Protein AF-A0A947V1J1-F1 (afdb_monomer_lite)

Structure (mmCIF, N/CA/C/O backbone):
data_AF-A0A947V1J1-F1
#
_entry.id   AF-A0A947V1J1-F1
#
loop_
_atom_site.group_PDB
_atom_site.id
_atom_site.type_symbol
_atom_site.label_atom_id
_atom_site.label_alt_id
_atom_site.label_comp_id
_atom_site.label_asym_id
_atom_site.label_entity_id
_atom_site.label_seq_id
_atom_site.pdbx_PDB_ins_code
_atom_site.Cartn_x
_atom_site.Cartn_y
_atom_site.Cartn_z
_atom_site.occupancy
_atom_site.B_iso_or_equiv
_atom_site.auth_seq_id
_atom_site.auth_comp_id
_atom_site.auth_asym_id
_atom_site.auth_atom_id
_atom_site.pdbx_PDB_model_num
ATOM 1 N N . MET A 1 1 ? 20.857 25.509 -25.308 1.00 62.19 1 MET A N 1
ATOM 2 C CA . MET A 1 1 ? 19.910 25.584 -24.166 1.00 62.19 1 MET A CA 1
ATOM 3 C C . MET A 1 1 ? 18.524 25.084 -24.551 1.00 62.19 1 MET A C 1
ATOM 5 O O . MET A 1 1 ? 17.974 24.289 -23.806 1.00 62.19 1 MET A O 1
ATOM 9 N N . THR A 1 2 ? 17.981 25.476 -25.705 1.00 71.44 2 THR A N 1
ATOM 10 C CA . THR A 1 2 ? 16.714 24.961 -26.261 1.00 71.44 2 THR A CA 1
ATOM 11 C C . THR A 1 2 ? 16.672 23.431 -26.359 1.00 71.44 2 THR A C 1
ATOM 13 O O . THR A 1 2 ? 15.707 22.828 -25.899 1.00 71.44 2 THR A O 1
ATOM 16 N N . ASP A 1 3 ? 17.752 22.797 -26.824 1.00 80.50 3 ASP A N 1
ATOM 17 C CA . ASP A 1 3 ? 17.815 21.330 -26.957 1.00 80.50 3 ASP A CA 1
ATOM 18 C C . ASP A 1 3 ? 17.769 20.604 -25.606 1.00 80.50 3 ASP A C 1
ATOM 20 O O . ASP A 1 3 ? 17.139 19.562 -25.476 1.00 80.50 3 ASP A O 1
ATOM 24 N N . PHE A 1 4 ? 18.358 21.192 -24.560 1.00 78.88 4 PHE A N 1
ATOM 25 C CA . PHE A 1 4 ? 18.341 20.624 -23.210 1.00 78.88 4 PHE A CA 1
ATOM 26 C C . PHE A 1 4 ? 16.925 20.597 -22.622 1.00 78.88 4 PHE A C 1
ATOM 28 O O . PHE A 1 4 ? 16.477 19.563 -22.129 1.00 78.88 4 PHE A O 1
ATOM 35 N N . PHE A 1 5 ? 16.199 21.717 -22.714 1.00 86.50 5 PHE A N 1
ATOM 36 C CA . PHE A 1 5 ? 14.812 21.782 -22.250 1.00 86.50 5 PHE A CA 1
ATOM 37 C C . PHE A 1 5 ? 13.891 20.880 -23.073 1.00 86.50 5 PHE A C 1
ATOM 39 O O . PHE A 1 5 ? 12.992 20.265 -22.506 1.00 86.50 5 PHE A O 1
ATOM 46 N N . SER A 1 6 ? 14.146 20.749 -24.379 1.00 82.00 6 SER A N 1
ATOM 47 C CA . SER A 1 6 ? 13.415 19.815 -25.237 1.00 82.00 6 SER A CA 1
ATOM 48 C C . SER A 1 6 ? 13.637 18.363 -24.805 1.00 82.00 6 SER A C 1
ATOM 50 O O . SER A 1 6 ? 12.668 17.634 -24.618 1.00 82.00 6 SER A O 1
ATOM 52 N N . THR A 1 7 ? 14.885 17.942 -24.579 1.00 81.81 7 THR A N 1
ATOM 53 C CA . THR A 1 7 ? 15.204 16.573 -24.142 1.00 81.81 7 THR A CA 1
ATOM 54 C C . THR A 1 7 ? 14.604 16.257 -22.775 1.00 81.81 7 THR A C 1
ATOM 56 O O . THR A 1 7 ? 13.993 15.203 -22.605 1.00 81.81 7 THR A O 1
ATOM 59 N N . ILE A 1 8 ? 14.704 17.177 -21.809 1.00 84.44 8 ILE A N 1
ATOM 60 C CA . ILE A 1 8 ? 14.053 17.008 -20.502 1.00 84.44 8 ILE A CA 1
ATOM 61 C C . ILE A 1 8 ? 12.536 16.919 -20.659 1.00 84.44 8 ILE A C 1
ATOM 63 O O . ILE A 1 8 ? 11.925 16.028 -20.076 1.00 84.44 8 ILE A O 1
ATOM 67 N N . GLY A 1 9 ? 11.933 17.802 -21.458 1.00 85.19 9 GLY A N 1
ATOM 68 C CA . GLY A 1 9 ? 10.495 17.791 -21.721 1.00 85.19 9 GLY A CA 1
ATOM 69 C C . GLY A 1 9 ? 10.021 16.450 -22.281 1.00 85.19 9 GLY A C 1
ATOM 70 O O . GLY A 1 9 ? 9.056 15.881 -21.772 1.00 85.19 9 GLY A O 1
ATOM 71 N N . THR A 1 10 ? 10.745 15.899 -23.258 1.00 83.94 10 THR A N 1
ATOM 72 C CA . THR A 1 10 ? 10.454 14.582 -23.842 1.00 83.94 10 THR A CA 1
ATOM 73 C C . THR A 1 10 ? 10.583 13.457 -22.817 1.00 83.94 10 THR A C 1
ATOM 75 O O . THR A 1 10 ? 9.701 12.606 -22.745 1.00 83.94 10 THR A O 1
ATOM 78 N N . ILE A 1 11 ? 11.635 13.456 -21.990 1.00 83.56 11 ILE A N 1
ATOM 79 C CA . ILE A 1 11 ? 11.828 12.436 -20.944 1.00 83.56 11 ILE A CA 1
ATOM 80 C C . ILE A 1 11 ? 10.703 12.499 -19.907 1.00 83.56 11 ILE A C 1
ATOM 82 O O . ILE A 1 11 ? 10.137 11.468 -19.549 1.00 83.56 11 ILE A O 1
ATOM 86 N N . VAL A 1 12 ? 10.341 13.702 -19.452 1.00 82.81 12 VAL A N 1
ATOM 87 C CA . VAL A 1 12 ? 9.247 13.900 -18.490 1.00 82.81 12 VAL A CA 1
ATOM 88 C C . VAL A 1 12 ? 7.922 13.415 -19.074 1.00 82.81 12 VAL A C 1
ATOM 90 O O . VAL A 1 12 ? 7.195 12.684 -18.402 1.00 82.81 12 VAL A O 1
ATOM 93 N N . ALA A 1 13 ? 7.621 13.764 -20.327 1.00 84.50 13 ALA A N 1
ATOM 94 C CA . ALA A 1 13 ? 6.413 13.305 -21.006 1.00 84.50 13 ALA A CA 1
ATOM 95 C C . ALA A 1 13 ? 6.392 11.775 -21.169 1.00 84.50 13 ALA A C 1
ATOM 97 O O . ALA A 1 13 ? 5.375 11.144 -20.880 1.00 84.50 13 ALA A O 1
ATOM 98 N N . ALA A 1 14 ? 7.516 11.167 -21.562 1.00 80.38 14 ALA A N 1
ATOM 99 C CA . ALA A 1 14 ? 7.640 9.719 -21.703 1.00 80.38 14 ALA A CA 1
ATOM 100 C C . ALA A 1 14 ? 7.428 8.996 -20.364 1.00 80.38 14 ALA A C 1
ATOM 102 O O . ALA A 1 14 ? 6.653 8.043 -20.301 1.00 80.38 14 ALA A O 1
ATOM 103 N N . PHE A 1 15 ? 8.040 9.476 -19.276 1.00 82.88 15 PHE A N 1
ATOM 104 C CA . PHE A 1 15 ? 7.831 8.913 -17.939 1.00 82.88 15 PHE A CA 1
ATOM 105 C C . PHE A 1 15 ? 6.401 9.094 -17.441 1.00 82.88 15 PHE A C 1
ATOM 107 O O . PHE A 1 15 ? 5.862 8.183 -16.816 1.00 82.88 15 PHE A O 1
ATOM 114 N N . PHE A 1 16 ? 5.767 10.228 -17.737 1.00 80.06 16 PHE A N 1
ATOM 115 C CA . PHE A 1 16 ? 4.372 10.459 -17.379 1.00 80.06 16 PHE A CA 1
ATOM 116 C C . PHE A 1 16 ? 3.435 9.476 -18.094 1.00 80.06 16 PHE A C 1
ATOM 118 O O . PHE A 1 16 ? 2.635 8.805 -17.444 1.00 80.06 16 PHE A O 1
ATOM 125 N N . ILE A 1 17 ? 3.579 9.329 -19.414 1.00 83.81 17 ILE A N 1
ATOM 126 C CA . ILE A 1 17 ? 2.788 8.382 -20.212 1.00 83.81 17 ILE A CA 1
ATOM 127 C C . ILE A 1 17 ? 3.038 6.944 -19.745 1.00 83.81 17 ILE A C 1
ATOM 129 O O . ILE A 1 17 ? 2.087 6.186 -19.552 1.00 83.81 17 ILE A O 1
ATOM 133 N N . LEU A 1 18 ? 4.299 6.574 -19.507 1.00 81.94 18 LEU A N 1
ATOM 134 C CA . LEU A 1 18 ? 4.662 5.240 -19.031 1.00 81.94 18 LEU A CA 1
ATOM 135 C C . LEU A 1 18 ? 4.078 4.961 -17.639 1.00 81.94 18 LEU A C 1
ATOM 137 O O . LEU A 1 18 ? 3.537 3.884 -17.410 1.00 81.94 18 LEU A O 1
ATOM 141 N N . SER A 1 19 ? 4.114 5.939 -16.731 1.00 80.12 19 SER A N 1
ATOM 142 C CA . SER A 1 19 ? 3.489 5.832 -15.409 1.00 80.12 19 SER A CA 1
ATOM 143 C C . SER A 1 19 ? 1.975 5.625 -15.510 1.00 80.12 19 SER A C 1
ATOM 145 O O . SER A 1 19 ? 1.435 4.781 -14.797 1.00 80.12 19 SER A O 1
ATOM 147 N N . LEU A 1 20 ? 1.284 6.355 -16.395 1.00 80.75 20 LEU A N 1
ATOM 148 C CA . LEU A 1 20 ? -0.154 6.172 -16.628 1.00 80.75 20 LEU A CA 1
ATOM 149 C C . LEU A 1 20 ? -0.471 4.787 -17.205 1.00 80.75 20 LEU A C 1
ATOM 151 O O . LEU A 1 20 ? -1.423 4.138 -16.769 1.00 80.75 20 LEU A O 1
ATOM 155 N N . ALA A 1 21 ? 0.334 4.316 -18.159 1.00 81.69 21 ALA A N 1
ATOM 156 C CA . ALA A 1 21 ? 0.175 2.993 -18.752 1.00 81.69 21 ALA A CA 1
ATOM 157 C C . ALA A 1 21 ? 0.370 1.883 -17.708 1.00 81.69 21 ALA A C 1
ATOM 159 O O . ALA A 1 21 ? -0.453 0.973 -17.618 1.00 81.69 21 ALA A O 1
ATOM 160 N N . VAL A 1 22 ? 1.412 1.983 -16.877 1.00 81.81 22 VAL A N 1
ATOM 161 C CA . VAL A 1 22 ? 1.674 1.028 -15.791 1.00 81.81 22 VAL A CA 1
ATOM 162 C C . VAL A 1 22 ? 0.529 1.023 -14.778 1.00 81.81 22 VAL A C 1
ATOM 164 O O . VAL A 1 22 ? 0.064 -0.058 -14.427 1.00 81.81 22 VAL A O 1
ATOM 167 N N . GLU A 1 23 ? 0.024 2.185 -14.348 1.00 79.56 23 GLU A N 1
ATOM 168 C CA . GLU A 1 23 ? -1.124 2.245 -13.428 1.00 79.56 23 GLU A CA 1
ATOM 169 C C . GLU A 1 23 ? -2.371 1.597 -14.046 1.00 79.56 23 GLU A C 1
ATOM 171 O O . GLU A 1 23 ? -3.002 0.762 -13.405 1.00 79.56 23 GLU A O 1
ATOM 176 N N . THR A 1 24 ? -2.670 1.895 -15.315 1.00 81.62 24 THR A N 1
ATOM 177 C CA . THR A 1 24 ? -3.822 1.318 -16.031 1.00 81.62 24 THR A CA 1
ATOM 178 C C . THR A 1 24 ? -3.712 -0.206 -16.132 1.00 81.62 24 THR A C 1
ATOM 180 O O . THR A 1 24 ? -4.685 -0.934 -15.927 1.00 81.62 24 THR A O 1
ATOM 183 N N . ILE A 1 25 ? -2.519 -0.726 -16.432 1.00 81.94 25 ILE A N 1
ATOM 184 C CA . ILE A 1 25 ? -2.278 -2.172 -16.480 1.00 81.94 25 ILE A CA 1
ATOM 185 C C . ILE A 1 25 ? -2.459 -2.773 -15.084 1.00 81.94 25 ILE A C 1
ATOM 187 O O . ILE A 1 25 ? -3.170 -3.766 -14.934 1.00 81.94 25 ILE A O 1
ATOM 191 N N . LEU A 1 26 ? -1.868 -2.167 -14.053 1.00 79.31 26 LEU A N 1
ATOM 192 C CA . LEU A 1 26 ? -1.988 -2.643 -12.677 1.00 79.31 26 LEU A CA 1
ATOM 193 C C . LEU A 1 26 ? -3.430 -2.629 -12.181 1.00 79.31 26 LEU A C 1
ATOM 195 O O . LEU A 1 26 ? -3.821 -3.552 -11.477 1.00 79.31 26 LEU A O 1
ATOM 199 N N . GLU A 1 27 ? -4.230 -1.634 -12.550 1.00 79.94 27 GLU A N 1
ATOM 200 C CA . GLU A 1 27 ? -5.650 -1.571 -12.210 1.00 79.94 27 GLU A CA 1
ATOM 201 C C . GLU A 1 27 ? -6.431 -2.741 -12.823 1.00 79.94 27 GLU A C 1
ATOM 203 O O . GLU A 1 27 ? -7.163 -3.440 -12.118 1.00 79.94 27 GLU A O 1
ATOM 208 N N . ASN A 1 28 ? -6.185 -3.049 -14.098 1.00 80.12 28 ASN A N 1
ATOM 209 C CA . ASN A 1 28 ? -6.762 -4.228 -14.743 1.00 80.12 28 ASN A CA 1
ATOM 210 C C . ASN A 1 28 ? -6.293 -5.534 -14.075 1.00 80.12 28 ASN A C 1
ATOM 212 O O . ASN A 1 28 ? -7.105 -6.420 -13.801 1.00 80.12 28 ASN A O 1
ATOM 216 N N . PHE A 1 29 ? -5.005 -5.641 -13.729 1.00 79.12 29 PHE A N 1
ATOM 217 C CA . PHE A 1 29 ? -4.468 -6.785 -12.984 1.00 79.12 29 PHE A CA 1
ATOM 218 C C . PHE A 1 29 ? -5.083 -6.911 -11.584 1.00 79.12 29 PHE A C 1
ATOM 220 O O . PHE A 1 29 ? -5.379 -8.027 -11.158 1.00 79.12 29 PHE A O 1
ATOM 227 N N . ARG A 1 30 ? -5.326 -5.798 -10.876 1.00 7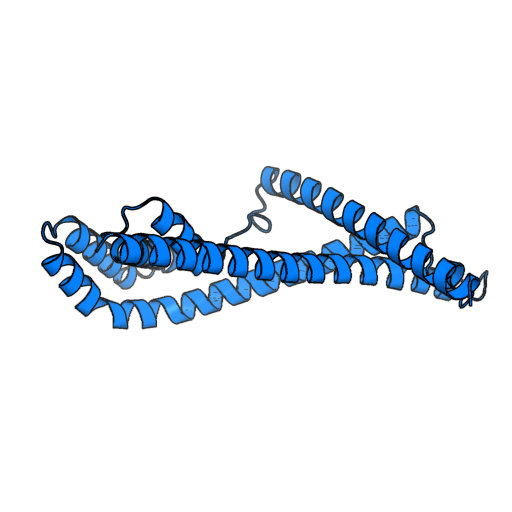3.44 30 ARG A N 1
ATOM 228 C CA . ARG A 1 30 ? -6.044 -5.773 -9.589 1.00 73.44 30 ARG A CA 1
ATOM 229 C C . ARG A 1 30 ? -7.450 -6.345 -9.746 1.00 73.44 30 ARG A C 1
ATOM 231 O O . ARG A 1 30 ? -7.833 -7.199 -8.948 1.00 73.44 30 ARG A O 1
ATOM 238 N N . GLY A 1 31 ? -8.179 -5.936 -10.786 1.00 71.50 31 GLY A N 1
ATOM 239 C CA . GLY A 1 31 ? -9.512 -6.462 -11.094 1.00 71.50 31 GLY A CA 1
ATOM 240 C C . GLY A 1 31 ? -9.512 -7.970 -11.362 1.00 71.50 31 GLY A C 1
ATOM 241 O O . GLY A 1 31 ? -10.310 -8.707 -10.783 1.00 71.50 31 GLY A O 1
ATOM 242 N N . VAL A 1 32 ? -8.568 -8.454 -12.173 1.00 77.00 32 VAL A N 1
ATOM 243 C CA . VAL A 1 32 ? -8.448 -9.883 -12.508 1.00 77.00 32 VAL A CA 1
ATOM 244 C C . VAL A 1 32 ? -8.022 -10.721 -11.299 1.00 77.00 32 VAL A C 1
ATOM 246 O O . VAL A 1 32 ? -8.611 -11.765 -11.031 1.00 77.00 32 VAL A O 1
ATOM 249 N N . LEU A 1 33 ? -7.037 -10.267 -10.522 1.00 71.81 33 LEU A N 1
ATOM 250 C CA . LEU A 1 33 ? -6.562 -10.988 -9.335 1.00 71.81 33 LEU A CA 1
ATOM 251 C C . LEU A 1 33 ? -7.625 -11.050 -8.231 1.00 71.81 33 LEU A C 1
ATOM 253 O O . LEU A 1 33 ? -7.730 -12.067 -7.541 1.00 71.81 33 LEU A O 1
ATOM 257 N N . ALA A 1 34 ? -8.458 -10.012 -8.109 1.00 71.25 34 ALA A N 1
ATOM 258 C CA . ALA A 1 34 ? -9.630 -10.043 -7.243 1.00 71.25 34 ALA A CA 1
ATOM 259 C C . ALA A 1 34 ? -10.643 -11.117 -7.683 1.00 71.25 34 ALA A C 1
ATOM 261 O O . ALA A 1 34 ? -11.211 -11.799 -6.830 1.00 71.25 34 ALA A O 1
ATOM 262 N N . LEU A 1 35 ? -10.828 -11.309 -8.993 1.00 72.19 35 LEU A N 1
ATOM 263 C CA . LEU A 1 35 ? -11.744 -12.303 -9.561 1.00 72.19 35 LEU A CA 1
ATOM 264 C C . LEU A 1 35 ? -11.252 -13.746 -9.350 1.00 72.19 35 LEU A C 1
ATOM 266 O O . LEU A 1 35 ? -12.055 -14.639 -9.099 1.00 72.19 35 LEU A O 1
ATOM 270 N N . VAL A 1 36 ? -9.934 -13.966 -9.359 1.00 76.12 36 VAL A N 1
ATOM 271 C CA . VAL A 1 36 ? -9.296 -15.273 -9.083 1.00 76.12 36 VAL A CA 1
ATOM 272 C C . VAL A 1 36 ? -9.187 -15.560 -7.572 1.00 76.12 36 VAL A C 1
ATOM 274 O O . VAL A 1 36 ? -8.653 -16.583 -7.152 1.00 76.12 36 VAL A O 1
ATOM 277 N N . GLY A 1 37 ? -9.722 -14.678 -6.720 1.00 63.91 37 GLY A N 1
ATOM 278 C CA . GLY A 1 37 ? -9.756 -14.895 -5.275 1.00 63.91 37 GLY A CA 1
ATOM 279 C C . GLY A 1 37 ? -8.389 -14.764 -4.610 1.00 63.91 37 GLY A C 1
ATOM 280 O O . GLY A 1 37 ? -8.187 -15.320 -3.535 1.00 63.91 37 GLY A O 1
ATOM 281 N N . ILE A 1 38 ? -7.453 -14.030 -5.221 1.00 69.69 38 ILE A N 1
ATOM 282 C CA . ILE A 1 38 ? -6.168 -13.684 -4.615 1.00 69.69 38 ILE A CA 1
ATOM 283 C C . ILE A 1 38 ? -6.354 -12.338 -3.888 1.00 69.69 38 ILE A C 1
ATOM 285 O O . ILE A 1 38 ? -6.303 -11.276 -4.514 1.00 69.69 38 ILE A O 1
ATOM 289 N N . PRO A 1 39 ? -6.558 -12.322 -2.554 1.00 60.72 39 PRO A N 1
ATOM 290 C CA . PRO A 1 39 ? -6.850 -11.098 -1.807 1.00 60.72 39 PRO A CA 1
ATOM 291 C C . PRO A 1 39 ? -5.627 -10.189 -1.613 1.00 60.72 39 PRO A C 1
ATOM 293 O O . PRO A 1 39 ? -5.740 -9.187 -0.910 1.00 60.72 39 PRO A O 1
ATOM 296 N N . LEU A 1 40 ? -4.474 -10.495 -2.232 1.00 53.44 40 LEU A N 1
ATOM 297 C CA . LEU A 1 40 ? -3.253 -9.674 -2.162 1.00 53.44 40 LEU A CA 1
ATOM 298 C C . LEU A 1 40 ? -3.481 -8.217 -2.592 1.00 53.44 40 LEU A C 1
ATOM 300 O O . LEU A 1 40 ? -2.682 -7.359 -2.232 1.00 53.44 40 LEU A O 1
ATOM 304 N N . LEU A 1 41 ? -4.549 -7.939 -3.346 1.00 51.50 41 LEU A N 1
ATOM 305 C CA . LEU A 1 41 ? -4.805 -6.640 -3.967 1.00 51.50 41 LEU A CA 1
ATOM 306 C C . LEU A 1 41 ? -6.073 -5.928 -3.509 1.00 51.50 41 LEU A C 1
ATOM 308 O O . LEU A 1 41 ? -6.322 -4.813 -3.966 1.00 51.50 41 LEU A O 1
ATOM 312 N N . LYS A 1 42 ? -6.846 -6.495 -2.572 1.00 54.00 42 LYS A N 1
ATOM 313 C CA . LYS A 1 42 ? -7.816 -5.657 -1.864 1.00 54.00 42 LYS A CA 1
ATOM 314 C C . LYS A 1 42 ? -7.008 -4.654 -1.050 1.00 54.00 42 LYS A C 1
ATOM 316 O O . LYS A 1 42 ? -6.269 -5.048 -0.143 1.00 54.00 42 LYS A O 1
ATOM 321 N N . SER A 1 43 ? -7.120 -3.378 -1.418 1.00 49.31 43 SER A N 1
ATOM 322 C CA . SER A 1 43 ? -6.705 -2.258 -0.584 1.00 49.31 43 SER A CA 1
ATOM 323 C C . SER A 1 43 ? -7.369 -2.447 0.774 1.00 49.31 43 SER A C 1
ATOM 325 O O . SER A 1 43 ? -8.545 -2.163 0.965 1.00 49.31 43 SER A O 1
ATOM 327 N N . LYS A 1 44 ? -6.648 -3.067 1.703 1.00 51.38 44 LYS A N 1
ATOM 328 C CA . LYS A 1 44 ? -6.903 -2.836 3.111 1.00 51.38 44 LYS A CA 1
ATOM 329 C C . LYS A 1 44 ? -6.439 -1.406 3.334 1.00 51.38 44 LYS A C 1
ATOM 331 O O . LYS A 1 44 ? -5.229 -1.183 3.313 1.00 51.38 44 LYS A O 1
ATOM 336 N N . THR A 1 45 ? -7.403 -0.492 3.428 1.00 56.62 45 THR A N 1
ATOM 337 C CA . THR A 1 45 ? -7.271 0.785 4.128 1.00 56.62 45 THR A CA 1
ATOM 338 C C . THR A 1 45 ? -6.542 0.499 5.439 1.00 56.62 45 THR A C 1
ATOM 340 O O . THR A 1 45 ? -6.765 -0.567 6.037 1.00 56.62 45 THR A O 1
ATOM 343 N N . SER A 1 46 ? -5.626 1.377 5.856 1.00 63.19 46 SER A N 1
ATOM 344 C CA . SER A 1 46 ? -4.924 1.169 7.122 1.00 63.19 46 SER A CA 1
ATOM 345 C C . SER A 1 46 ? -5.958 0.965 8.237 1.00 63.19 46 SER A C 1
ATOM 347 O O . SER A 1 46 ? -7.112 1.381 8.109 1.00 63.19 46 SER A O 1
ATOM 349 N N . LEU A 1 47 ? -5.594 0.276 9.321 1.00 66.56 47 LEU A N 1
ATOM 350 C CA . LEU A 1 47 ? -6.552 0.023 10.402 1.00 66.56 47 LEU A CA 1
ATOM 351 C C . LEU A 1 47 ? -7.222 1.323 10.867 1.00 66.56 47 LEU A C 1
ATOM 353 O O . LEU A 1 47 ? -8.430 1.361 11.083 1.00 66.56 47 LEU A O 1
ATOM 357 N N . ASP A 1 48 ? -6.430 2.381 10.987 1.00 67.69 48 ASP A N 1
ATOM 358 C CA . ASP A 1 48 ? -6.921 3.670 11.436 1.00 67.69 48 ASP A CA 1
ATOM 359 C C . ASP A 1 48 ? -7.787 4.350 10.359 1.00 67.69 48 ASP A C 1
ATOM 361 O O . ASP A 1 48 ? -8.777 4.978 10.722 1.00 67.69 48 ASP A O 1
ATOM 365 N N . ASP A 1 49 ? -7.527 4.139 9.062 1.00 66.56 49 ASP A N 1
ATOM 366 C CA . ASP A 1 49 ? -8.411 4.609 7.982 1.00 66.56 49 ASP A CA 1
ATOM 367 C C . ASP A 1 49 ? -9.747 3.862 7.966 1.00 66.56 49 ASP A C 1
ATOM 369 O O . ASP A 1 49 ? -10.794 4.480 7.812 1.00 66.56 49 ASP A O 1
ATOM 373 N N . ALA A 1 50 ? -9.738 2.542 8.168 1.00 65.19 50 ALA A N 1
ATOM 374 C CA . ALA A 1 50 ? -10.962 1.748 8.242 1.00 65.19 50 ALA A CA 1
ATOM 375 C C . ALA A 1 50 ? -11.806 2.143 9.469 1.00 65.19 50 ALA A C 1
ATOM 377 O O . ALA A 1 50 ? -13.029 2.243 9.387 1.00 65.19 50 ALA A O 1
ATOM 378 N N . LEU A 1 51 ? -11.159 2.413 10.609 1.00 67.88 51 LEU A N 1
ATOM 379 C CA . LEU A 1 51 ? -11.829 2.929 11.806 1.00 67.88 51 LEU A CA 1
ATOM 380 C C . LEU A 1 51 ? -12.314 4.372 11.619 1.00 67.88 51 LEU A C 1
ATOM 382 O O . LEU A 1 51 ? -13.378 4.730 12.130 1.00 67.88 51 LEU A O 1
ATOM 386 N N . ALA A 1 52 ? -11.564 5.199 10.889 1.00 69.38 52 ALA A N 1
ATOM 387 C CA . ALA A 1 52 ? -11.975 6.548 10.534 1.00 69.38 52 ALA A CA 1
ATOM 388 C C . ALA A 1 52 ? -13.210 6.519 9.624 1.00 69.38 52 ALA A C 1
ATOM 390 O O . ALA A 1 52 ? -14.202 7.159 9.964 1.00 69.38 52 ALA A O 1
ATOM 391 N N . GLU A 1 53 ? -13.194 5.709 8.566 1.00 64.88 53 GLU A N 1
ATOM 392 C CA . GLU A 1 53 ? -14.292 5.528 7.613 1.00 64.88 53 GLU A CA 1
ATOM 393 C C . GLU A 1 53 ? -15.563 5.036 8.316 1.00 64.88 53 GLU A C 1
ATOM 395 O O . GLU A 1 53 ? -16.619 5.648 8.185 1.00 64.88 53 GLU A O 1
ATOM 400 N N . VAL A 1 54 ? -15.466 4.010 9.172 1.00 61.75 54 VAL A N 1
ATOM 401 C CA . VAL A 1 54 ? -16.613 3.553 9.978 1.00 61.75 54 VAL A CA 1
ATOM 402 C C . VAL A 1 54 ? -17.141 4.674 10.875 1.00 61.75 54 VAL A C 1
ATOM 404 O O . VAL A 1 54 ? -18.354 4.838 10.989 1.00 61.75 54 VAL A O 1
ATOM 407 N N . SER A 1 55 ? -16.260 5.479 11.478 1.00 67.12 55 SER A N 1
ATOM 408 C CA . SER A 1 55 ? -16.664 6.597 12.339 1.00 67.12 55 SER A CA 1
ATOM 409 C C . SER A 1 55 ? -17.323 7.761 11.590 1.00 67.12 55 SER A C 1
ATOM 411 O O . SER A 1 55 ? -18.053 8.537 12.203 1.00 67.12 55 SER A O 1
ATOM 413 N N . GLU A 1 56 ? -17.116 7.888 10.278 1.00 69.81 56 GLU A N 1
ATOM 414 C CA . GLU A 1 56 ? -17.761 8.925 9.464 1.00 69.81 56 GLU A CA 1
ATOM 415 C C . GLU A 1 56 ? -19.262 8.673 9.274 1.00 69.81 56 GLU A C 1
ATOM 417 O O . GLU A 1 56 ? -20.032 9.630 9.193 1.00 69.81 56 GLU A O 1
ATOM 422 N N . PHE A 1 57 ? -19.696 7.410 9.291 1.00 68.00 57 PHE A N 1
ATOM 423 C CA . PHE A 1 57 ? -21.107 7.030 9.153 1.00 68.00 57 PHE A CA 1
ATOM 424 C C . PHE A 1 57 ? -21.903 7.104 10.462 1.00 68.00 57 PHE A C 1
ATOM 426 O O . PHE A 1 57 ? -23.106 6.834 10.469 1.00 68.00 57 PHE A O 1
ATOM 433 N N . VAL A 1 58 ? -21.258 7.470 11.573 1.00 73.25 58 VAL A N 1
ATOM 434 C CA . VAL A 1 58 ? -21.893 7.550 12.893 1.00 73.25 58 VAL A CA 1
ATOM 435 C C . VAL A 1 58 ? -21.989 9.006 13.346 1.00 73.25 58 VAL A C 1
ATOM 437 O O . VAL A 1 58 ? -21.155 9.849 13.003 1.00 73.25 58 VAL A O 1
ATOM 440 N N . LYS A 1 59 ? -23.033 9.322 14.122 1.00 74.25 59 LYS A N 1
ATOM 441 C CA . LYS A 1 59 ? -23.253 10.674 14.649 1.00 74.25 59 LYS A CA 1
ATOM 442 C C . LYS A 1 59 ? -22.023 11.160 15.435 1.00 74.25 59 LYS A C 1
ATOM 444 O O . LYS A 1 59 ? -21.400 10.335 16.114 1.00 74.25 59 LYS A O 1
ATOM 449 N N . PRO A 1 60 ? -21.696 12.469 15.410 1.00 70.94 60 PRO A N 1
ATOM 450 C CA . PRO A 1 60 ? -20.502 13.030 16.056 1.00 70.94 60 PRO A CA 1
ATOM 451 C C . PRO A 1 60 ? -20.332 12.603 17.519 1.00 70.94 60 PRO A C 1
ATOM 453 O O . PRO A 1 60 ? -19.263 12.143 17.905 1.00 70.94 60 PRO A O 1
ATOM 456 N N . GLU A 1 61 ? -21.428 12.644 18.276 1.00 72.50 61 GLU A N 1
ATOM 457 C CA . GLU A 1 61 ? -21.568 12.231 19.682 1.00 72.50 61 GLU A CA 1
ATOM 458 C C . GLU A 1 61 ? -21.232 10.754 19.967 1.00 72.50 61 GLU A C 1
ATOM 460 O O . GLU A 1 61 ? -21.051 10.358 21.109 1.00 72.50 61 GLU A O 1
ATOM 465 N N . SER A 1 62 ? -21.121 9.927 18.928 1.00 73.81 62 SER A N 1
ATOM 466 C CA . SER A 1 62 ? -20.880 8.481 19.020 1.00 73.81 62 SER A CA 1
ATOM 467 C C . SER A 1 62 ? -19.654 8.016 18.230 1.00 73.81 62 SER A C 1
ATOM 469 O O . SER A 1 62 ? -19.419 6.814 18.100 1.00 73.81 62 SER A O 1
ATOM 471 N N . ARG A 1 63 ? -18.849 8.947 17.700 1.00 75.69 63 ARG A N 1
ATOM 472 C CA . ARG A 1 63 ? -17.660 8.616 16.897 1.00 75.69 63 ARG A CA 1
ATOM 473 C C . ARG A 1 63 ? -16.593 7.886 17.693 1.00 75.69 63 ARG A C 1
ATOM 475 O O . ARG A 1 63 ? -16.027 6.918 17.193 1.00 75.69 63 ARG A O 1
ATOM 482 N N . GLU A 1 64 ? -16.318 8.337 18.913 1.00 74.88 64 GLU A N 1
ATOM 483 C CA . GLU A 1 64 ? -15.310 7.712 19.775 1.00 74.88 64 GLU A CA 1
ATOM 484 C C . GLU A 1 64 ? -15.719 6.283 20.147 1.00 74.88 64 GLU A C 1
ATOM 486 O O . GLU A 1 64 ? -14.938 5.349 19.968 1.00 74.88 64 GLU A O 1
ATOM 491 N N . TYR A 1 65 ? -16.992 6.093 20.501 1.00 76.62 65 TYR A N 1
ATOM 492 C CA . TYR A 1 65 ? -17.596 4.777 20.694 1.00 76.62 65 TYR A CA 1
ATOM 493 C C . TYR A 1 65 ? -17.475 3.887 19.450 1.00 76.62 65 TYR A C 1
ATOM 495 O O . TYR A 1 65 ? -17.047 2.741 19.553 1.00 76.62 65 TYR A O 1
ATOM 503 N N . ALA A 1 66 ? -17.829 4.398 18.268 1.00 73.44 66 ALA A N 1
ATOM 504 C CA . ALA A 1 66 ? -17.792 3.622 17.031 1.00 73.44 66 ALA A CA 1
ATOM 505 C C . ALA A 1 66 ? -16.367 3.178 16.674 1.00 73.44 66 ALA A C 1
ATOM 507 O O . ALA A 1 66 ? -16.156 2.034 16.269 1.00 73.44 66 ALA A O 1
ATOM 508 N N . ARG A 1 67 ? -15.378 4.056 16.885 1.00 73.44 67 ARG A N 1
ATOM 509 C CA . ARG A 1 67 ? -13.957 3.719 16.725 1.00 73.44 67 ARG A CA 1
ATOM 510 C C . ARG A 1 67 ? -13.519 2.659 17.724 1.00 73.44 67 ARG A C 1
ATOM 512 O O . ARG A 1 67 ? -12.848 1.705 17.339 1.00 73.44 67 ARG A O 1
ATOM 519 N N . PHE A 1 68 ? -13.911 2.801 18.988 1.00 75.25 68 PHE A N 1
ATOM 520 C CA . PHE A 1 68 ? -13.571 1.842 20.031 1.00 75.25 68 PHE A CA 1
ATOM 521 C C . PHE A 1 68 ? -14.191 0.465 19.758 1.00 75.25 68 PHE A C 1
ATOM 523 O O . PHE A 1 68 ? -13.476 -0.532 19.712 1.00 75.25 68 PHE A O 1
ATOM 530 N N . ALA A 1 69 ? -15.494 0.404 19.478 1.00 73.50 69 ALA A N 1
ATOM 531 C CA . ALA A 1 69 ? -16.198 -0.829 19.131 1.00 73.50 69 ALA A CA 1
ATOM 532 C C . ALA A 1 69 ? -15.623 -1.487 17.863 1.00 73.50 69 ALA A C 1
ATOM 534 O O . ALA A 1 69 ? -15.426 -2.702 17.835 1.00 73.50 69 ALA A O 1
ATOM 535 N N . GLY A 1 70 ? -15.282 -0.690 16.844 1.00 73.81 70 GLY A N 1
ATOM 536 C CA . GLY A 1 70 ? -14.604 -1.175 15.641 1.00 73.81 70 GLY A CA 1
ATOM 537 C C . GLY A 1 70 ? -13.238 -1.795 15.944 1.00 73.81 70 GLY A C 1
ATOM 538 O O . GLY A 1 70 ? -12.909 -2.856 15.415 1.00 73.81 70 GLY A O 1
ATOM 539 N N . LEU A 1 71 ? -12.458 -1.182 16.841 1.00 73.62 71 LEU A N 1
ATOM 540 C CA . LEU A 1 71 ? -11.167 -1.716 17.271 1.00 73.62 71 LEU A CA 1
ATOM 541 C C . LEU A 1 71 ? -11.334 -3.026 18.057 1.00 73.62 71 LEU A C 1
ATOM 543 O O . LEU A 1 71 ? -10.585 -3.974 17.821 1.00 73.62 71 LEU A O 1
ATOM 547 N N . VAL A 1 72 ? -12.335 -3.115 18.940 1.00 74.75 72 VAL A N 1
ATOM 548 C CA . VAL A 1 72 ? -12.656 -4.343 19.688 1.00 74.75 72 VAL A CA 1
ATOM 549 C C . VAL A 1 72 ? -13.059 -5.478 18.745 1.00 74.75 72 VAL A C 1
ATOM 551 O O . VAL A 1 72 ? -12.550 -6.591 18.891 1.00 74.75 72 VAL A O 1
ATOM 554 N N . GLU A 1 73 ? -13.924 -5.220 17.761 1.00 74.06 73 GLU A N 1
ATOM 555 C CA . GLU A 1 73 ? -14.340 -6.240 16.789 1.00 74.06 73 GLU A CA 1
ATOM 556 C C . GLU A 1 73 ? -13.166 -6.677 15.904 1.00 74.06 73 GLU A C 1
ATOM 558 O O . GLU A 1 73 ? -13.005 -7.862 15.614 1.00 74.06 73 GLU A O 1
ATOM 563 N N . LEU A 1 74 ? -12.283 -5.754 15.526 1.00 70.50 74 LEU A N 1
ATOM 564 C CA . LEU A 1 74 ? -11.096 -6.098 14.754 1.00 70.50 74 LEU A CA 1
ATOM 565 C C . LEU A 1 74 ? -10.118 -6.967 15.554 1.00 70.50 74 LEU A C 1
ATOM 567 O O . LEU A 1 74 ? -9.646 -7.982 15.038 1.00 70.50 74 LEU A O 1
ATOM 571 N N . VAL A 1 75 ? -9.846 -6.612 16.813 1.00 75.19 75 VAL A N 1
ATOM 572 C CA . VAL A 1 75 ? -9.038 -7.444 17.716 1.00 75.19 75 VAL A CA 1
ATOM 573 C C . VAL A 1 75 ? -9.679 -8.822 17.872 1.00 75.19 75 VAL A C 1
ATOM 575 O O . VAL A 1 75 ? -8.982 -9.824 17.763 1.00 75.19 75 VAL A O 1
ATOM 578 N N . LYS A 1 76 ? -11.004 -8.904 18.019 1.00 76.44 76 LYS A N 1
ATOM 579 C CA . LYS A 1 76 ? -11.750 -10.169 18.108 1.00 76.44 76 LYS A CA 1
ATOM 580 C C . LYS A 1 76 ? -11.612 -11.041 16.857 1.00 76.44 76 LYS A C 1
ATOM 582 O O . LYS A 1 76 ? -11.421 -12.248 16.983 1.00 76.44 76 LYS A O 1
ATOM 587 N N . VAL A 1 77 ? -11.711 -10.456 15.662 1.00 73.38 77 VAL A N 1
ATOM 588 C CA . VAL A 1 77 ? -11.569 -11.178 14.384 1.00 73.38 77 VAL A CA 1
ATOM 589 C C . VAL A 1 77 ? -10.130 -11.656 14.176 1.00 73.38 77 VAL A C 1
ATOM 591 O O . VAL A 1 77 ? -9.911 -12.762 13.686 1.00 73.38 77 VAL A O 1
ATOM 594 N N . GLN A 1 78 ? -9.147 -10.837 14.550 1.00 71.25 78 GLN A N 1
ATOM 595 C CA . GLN A 1 78 ? -7.729 -11.117 14.311 1.00 71.25 78 GLN A CA 1
ATOM 596 C C . GLN A 1 78 ? -7.074 -11.987 15.389 1.00 71.25 78 GLN A C 1
ATOM 598 O O . GLN A 1 78 ? -6.139 -12.721 15.083 1.00 71.25 78 GLN A O 1
ATOM 603 N N . ALA A 1 79 ? -7.569 -11.953 16.629 1.00 67.12 79 ALA A N 1
ATOM 604 C CA . ALA A 1 79 ? -7.093 -12.807 17.719 1.00 67.12 79 ALA A CA 1
ATOM 605 C C . ALA A 1 79 ? -7.349 -14.305 17.463 1.00 67.12 79 ALA A C 1
ATOM 607 O O . ALA A 1 79 ? -6.772 -15.154 18.143 1.00 67.12 79 ALA A O 1
ATOM 608 N N . GLY A 1 80 ? -8.174 -14.651 16.467 1.00 65.38 80 GLY A N 1
ATOM 609 C CA . GLY A 1 80 ? -8.358 -16.027 16.015 1.00 65.38 80 GLY A CA 1
ATOM 610 C C . GLY A 1 80 ? -8.761 -16.976 17.151 1.00 65.38 80 GLY A C 1
ATOM 611 O O . GLY A 1 80 ? -9.778 -16.762 17.808 1.00 65.38 80 GLY A O 1
ATOM 612 N N . ALA A 1 81 ? -7.959 -18.030 17.351 1.00 52.72 81 ALA A N 1
ATOM 613 C CA . ALA A 1 81 ? -8.175 -19.140 18.290 1.00 52.72 81 ALA A CA 1
ATOM 614 C C . ALA A 1 81 ? -7.828 -18.829 19.763 1.00 52.72 81 ALA A C 1
ATOM 616 O O . ALA A 1 81 ? -7.819 -19.731 20.596 1.00 52.72 81 ALA A O 1
ATOM 617 N N . MET A 1 82 ? -7.511 -17.576 20.104 1.00 70.56 82 MET A N 1
ATOM 618 C CA . MET A 1 82 ? -7.328 -17.177 21.501 1.00 70.56 82 MET A CA 1
ATOM 619 C C . MET A 1 82 ? -8.700 -16.968 22.151 1.00 70.56 82 MET A C 1
ATOM 621 O O . MET A 1 82 ? -9.239 -15.857 22.163 1.00 70.56 82 MET A O 1
ATOM 625 N N . ASP A 1 83 ? -9.267 -18.057 22.674 1.00 77.12 83 ASP A N 1
ATOM 626 C CA . ASP A 1 83 ? -10.621 -18.094 23.244 1.00 77.12 83 ASP A CA 1
ATOM 627 C C . ASP A 1 83 ? -10.847 -17.012 24.313 1.00 77.12 83 ASP A C 1
ATOM 629 O O . ASP A 1 83 ? -11.908 -16.389 24.358 1.00 77.12 83 ASP A O 1
ATOM 633 N N . GLU A 1 84 ? -9.827 -16.709 25.119 1.00 82.44 84 GLU A N 1
ATOM 634 C CA . GLU A 1 84 ? -9.907 -15.711 26.189 1.00 82.44 84 GLU A CA 1
ATOM 635 C C . GLU A 1 84 ? -10.000 -14.269 25.660 1.00 82.44 84 GLU A C 1
ATOM 637 O O . GLU A 1 84 ? -10.856 -13.494 26.098 1.00 82.44 84 GLU A O 1
ATOM 642 N N . THR A 1 85 ? -9.189 -13.909 24.658 1.00 79.81 85 THR A N 1
ATOM 643 C CA . THR A 1 85 ? -9.248 -12.591 24.002 1.00 79.81 85 THR A CA 1
ATOM 644 C C . THR A 1 85 ? -10.587 -12.400 23.300 1.00 79.81 85 THR A C 1
ATOM 646 O O . THR A 1 85 ? -11.216 -11.348 23.421 1.00 79.81 85 THR A O 1
ATOM 649 N N . ARG A 1 86 ? -11.074 -13.443 22.620 1.00 78.56 86 ARG A N 1
ATOM 650 C CA . ARG A 1 86 ? -12.360 -13.417 21.921 1.00 78.56 86 ARG A CA 1
ATOM 651 C C . ARG A 1 86 ? -13.536 -13.265 22.887 1.00 78.56 86 ARG A C 1
ATOM 653 O O . ARG A 1 86 ? -14.441 -12.465 22.628 1.00 78.56 86 ARG A O 1
ATOM 660 N N . ALA A 1 87 ? -13.517 -13.994 24.003 1.00 82.50 87 ALA A N 1
ATOM 661 C CA . ALA A 1 87 ? -14.530 -13.892 25.050 1.00 82.50 87 ALA A CA 1
ATOM 662 C C . ALA A 1 87 ? -14.533 -12.500 25.698 1.00 82.50 87 ALA A C 1
ATOM 664 O O . ALA A 1 87 ? -15.601 -11.917 25.895 1.00 82.50 87 ALA A O 1
ATOM 665 N N . ARG A 1 88 ? -13.351 -11.928 25.970 1.00 85.69 88 ARG A N 1
ATOM 666 C CA . ARG A 1 88 ? -13.227 -10.576 26.529 1.00 85.69 88 ARG A CA 1
ATOM 667 C C . ARG A 1 88 ? -13.736 -9.503 25.566 1.00 85.69 88 ARG A C 1
ATOM 669 O O . ARG A 1 88 ? -14.555 -8.688 25.976 1.00 85.69 88 ARG A O 1
ATOM 676 N N . CYS A 1 89 ? -13.354 -9.541 24.288 1.00 79.75 89 CYS A N 1
ATOM 677 C CA . CYS A 1 89 ? -13.884 -8.616 23.279 1.00 79.75 89 CYS A CA 1
ATOM 678 C C . CYS A 1 89 ? -15.411 -8.704 23.147 1.00 79.75 89 CYS A C 1
ATOM 680 O O . CYS A 1 89 ? -16.084 -7.681 23.062 1.00 79.75 89 CYS A O 1
ATOM 682 N N . THR A 1 90 ? -15.965 -9.920 23.152 1.00 82.50 90 THR A N 1
ATOM 683 C CA . THR A 1 90 ? -17.420 -10.128 23.051 1.00 82.50 90 THR A CA 1
ATOM 684 C C . THR A 1 90 ? -18.143 -9.512 24.248 1.00 82.50 90 THR A C 1
ATOM 686 O O . THR A 1 90 ? -19.122 -8.796 24.065 1.00 82.50 90 THR A O 1
ATOM 689 N N . ARG A 1 91 ? -17.603 -9.693 25.460 1.00 88.69 91 ARG A N 1
ATOM 690 C CA . ARG A 1 91 ? -18.136 -9.071 26.678 1.00 88.69 91 ARG A CA 1
ATOM 691 C C . ARG A 1 91 ? -18.130 -7.545 26.599 1.00 88.69 91 ARG A C 1
ATOM 693 O O . ARG A 1 91 ? -19.135 -6.927 26.918 1.00 88.69 91 ARG 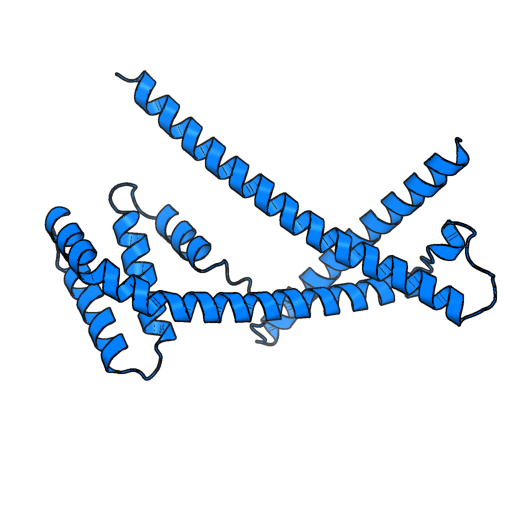A O 1
ATOM 700 N N . ILE A 1 92 ? -17.034 -6.950 26.130 1.00 80.94 92 ILE A N 1
ATOM 701 C CA . ILE A 1 92 ? -16.918 -5.491 25.981 1.00 80.94 92 ILE A CA 1
ATOM 702 C C . ILE A 1 92 ? -17.981 -4.960 25.014 1.00 80.94 92 ILE A C 1
ATOM 704 O O . ILE A 1 92 ? -18.643 -3.974 25.321 1.00 80.94 92 ILE A O 1
ATOM 708 N N . ILE A 1 93 ? -18.192 -5.629 23.877 1.00 78.06 93 ILE A N 1
ATOM 709 C CA . ILE A 1 93 ? -19.230 -5.243 22.907 1.00 78.06 93 ILE A CA 1
ATOM 710 C C . ILE A 1 93 ? -20.629 -5.354 23.521 1.00 78.06 93 ILE A C 1
ATOM 712 O O . ILE A 1 93 ? -21.452 -4.462 23.331 1.00 78.06 93 ILE A O 1
ATOM 716 N N . GLU A 1 94 ? -20.908 -6.420 24.272 1.00 82.88 94 GLU A N 1
ATOM 717 C CA . GLU A 1 94 ? -22.195 -6.588 24.953 1.00 82.88 94 GLU A CA 1
ATOM 718 C C . GLU A 1 94 ? -22.433 -5.524 26.030 1.00 82.88 94 GLU A C 1
ATOM 720 O O . GLU A 1 94 ? -23.538 -4.993 26.125 1.00 82.88 94 GLU A O 1
ATOM 725 N N . GLU A 1 95 ? -21.418 -5.183 26.825 1.00 81.88 95 GLU A N 1
ATOM 726 C CA . GLU A 1 95 ? -21.500 -4.119 27.832 1.00 81.88 95 GLU A CA 1
ATOM 727 C C . GLU A 1 95 ? -21.747 -2.755 27.178 1.00 81.88 95 GLU A C 1
ATOM 729 O O . GLU A 1 95 ? -22.652 -2.026 27.581 1.00 81.88 95 GLU A O 1
ATOM 734 N N . LEU A 1 96 ? -21.026 -2.461 26.096 1.00 77.88 96 LEU A N 1
ATOM 735 C CA . LEU A 1 96 ? -21.213 -1.264 25.277 1.00 77.88 96 LEU A CA 1
ATOM 736 C C . LEU A 1 96 ? -22.599 -1.184 24.623 1.00 77.88 96 LEU A C 1
ATOM 738 O O . LEU A 1 96 ? -23.103 -0.083 24.400 1.00 77.88 96 LEU A O 1
ATOM 742 N N . ALA A 1 97 ? -23.205 -2.324 24.285 1.00 79.56 97 ALA A N 1
ATOM 743 C CA . ALA A 1 97 ? -24.554 -2.392 23.726 1.00 79.56 97 ALA A CA 1
ATOM 744 C C . ALA A 1 97 ? -25.648 -2.245 24.797 1.00 79.56 97 ALA A C 1
ATOM 746 O O . ALA A 1 97 ? -26.730 -1.743 24.496 1.00 79.56 97 ALA A O 1
ATOM 747 N N . ARG A 1 98 ? -25.383 -2.682 26.037 1.00 83.56 98 ARG A N 1
ATOM 748 C CA . ARG A 1 98 ? -26.315 -2.566 27.173 1.00 83.56 98 ARG A CA 1
ATOM 749 C C . ARG A 1 98 ? -26.276 -1.198 27.849 1.00 83.56 98 ARG A C 1
ATOM 751 O O . ARG A 1 98 ? -27.268 -0.821 28.465 1.00 83.56 98 ARG A O 1
ATOM 758 N N . ALA A 1 99 ? -25.168 -0.468 27.744 1.00 82.81 99 ALA A N 1
ATOM 759 C CA . ALA A 1 99 ? -25.059 0.895 28.247 1.00 82.81 99 ALA A CA 1
ATOM 760 C C . ALA A 1 99 ? -26.003 1.830 27.466 1.00 82.81 99 ALA A C 1
ATOM 762 O O . ALA A 1 99 ? -25.829 2.060 26.266 1.00 82.81 99 ALA A O 1
ATOM 763 N N . ILE A 1 100 ? -27.031 2.342 28.149 1.00 77.88 100 ILE A N 1
ATOM 764 C CA . ILE A 1 100 ? -28.032 3.250 27.567 1.00 77.88 100 ILE A CA 1
ATOM 765 C C . ILE A 1 100 ? -27.540 4.700 27.662 1.00 77.88 100 ILE A C 1
ATOM 767 O O . ILE A 1 100 ? -27.699 5.459 26.705 1.00 77.88 100 ILE A O 1
ATOM 771 N N . ASP A 1 101 ? -26.909 5.062 28.783 1.00 84.12 101 ASP A N 1
ATOM 772 C CA . ASP A 1 101 ? -26.368 6.398 29.035 1.00 84.12 101 ASP A CA 1
ATOM 773 C C . ASP A 1 101 ? -24.957 6.548 28.421 1.00 84.12 101 ASP A C 1
ATOM 775 O O . ASP A 1 101 ? -24.135 5.629 28.531 1.00 84.12 101 ASP A O 1
ATOM 779 N N . PRO A 1 102 ? -24.643 7.682 27.766 1.00 79.44 102 PRO A N 1
ATOM 780 C CA . PRO A 1 102 ? -23.276 8.038 27.386 1.00 79.44 102 PRO A CA 1
ATOM 781 C C . PRO A 1 102 ? -22.244 7.885 28.514 1.00 79.44 102 PRO A C 1
ATOM 783 O O . PRO A 1 102 ? -21.168 7.345 28.268 1.00 79.44 102 PRO A O 1
ATOM 786 N N . ALA A 1 103 ? -22.581 8.263 29.751 1.00 84.31 103 ALA A N 1
ATOM 787 C CA . ALA A 1 103 ? -21.652 8.189 30.881 1.00 84.31 103 ALA A CA 1
ATOM 788 C C . ALA A 1 103 ? -21.226 6.744 31.207 1.00 84.31 103 ALA A C 1
ATOM 790 O O . ALA A 1 103 ? -20.065 6.484 31.535 1.00 84.31 103 ALA A O 1
ATOM 791 N N . ASP A 1 104 ? -22.145 5.787 31.059 1.00 83.81 104 ASP A N 1
ATOM 792 C CA . ASP A 1 104 ? -21.853 4.365 31.257 1.00 83.81 104 ASP A CA 1
ATOM 793 C C . ASP A 1 104 ? -20.931 3.826 30.154 1.00 83.81 104 ASP A C 1
ATOM 795 O O . ASP A 1 104 ? -20.053 3.000 30.415 1.00 83.81 104 ASP A O 1
ATOM 799 N N . LYS A 1 105 ? -21.091 4.310 28.914 1.00 78.50 105 LYS A N 1
ATOM 800 C CA . LYS A 1 105 ? -20.214 3.942 27.790 1.00 78.50 105 LYS A CA 1
ATOM 801 C C . LYS A 1 105 ? -18.800 4.461 28.004 1.00 78.50 105 LYS A C 1
ATOM 803 O O . LYS A 1 105 ? -17.852 3.703 27.802 1.00 78.50 105 LYS A O 1
ATOM 808 N N . ASP A 1 106 ? -18.665 5.701 28.457 1.00 85.06 106 ASP A N 1
ATOM 809 C CA . ASP A 1 106 ? -17.366 6.316 28.730 1.00 85.06 106 ASP A CA 1
ATOM 810 C C . ASP A 1 106 ? -16.619 5.577 29.844 1.00 85.06 106 ASP A C 1
ATOM 812 O O . ASP A 1 106 ? -15.417 5.345 29.735 1.00 85.06 106 ASP A O 1
ATOM 816 N N . ALA A 1 107 ? -17.330 5.107 30.874 1.00 86.56 107 ALA A N 1
ATOM 817 C CA . ALA A 1 107 ? -16.738 4.291 31.932 1.00 86.56 107 ALA A CA 1
ATOM 818 C C . ALA A 1 107 ? -16.203 2.941 31.413 1.00 86.56 107 ALA A C 1
ATOM 820 O O . ALA A 1 107 ? -15.139 2.485 31.845 1.00 86.56 107 ALA A O 1
ATOM 821 N N . VAL A 1 108 ? -16.912 2.298 30.477 1.00 83.69 108 VAL A N 1
ATOM 822 C CA . VAL A 1 108 ? -16.458 1.048 29.839 1.00 83.69 108 VAL A CA 1
ATOM 823 C C . VAL A 1 108 ? -15.242 1.298 28.940 1.00 83.69 108 VAL A C 1
ATOM 825 O O . VAL A 1 108 ? -14.289 0.518 28.996 1.00 83.69 108 VAL A O 1
ATOM 828 N N . ILE A 1 109 ? -15.249 2.383 28.155 1.00 85.56 109 ILE A N 1
ATOM 829 C CA . ILE A 1 109 ? -14.117 2.793 27.305 1.00 85.56 109 ILE A CA 1
ATOM 830 C C . ILE A 1 109 ? -12.893 3.071 28.187 1.00 85.56 109 ILE A C 1
ATOM 832 O O . ILE A 1 109 ? -11.940 2.299 28.109 1.00 85.56 109 ILE A O 1
ATOM 836 N N . GLU A 1 110 ? -13.002 4.053 29.093 1.00 88.88 110 GLU A N 1
ATOM 837 C CA . GLU A 1 110 ? -12.345 4.126 30.410 1.00 88.88 110 GLU A CA 1
ATOM 838 C C . GLU A 1 110 ? -11.454 2.944 30.800 1.00 88.88 110 GLU A C 1
ATOM 840 O O . GLU A 1 110 ? -10.220 2.929 30.788 1.00 88.88 110 GLU A O 1
ATOM 845 N N . ARG A 1 111 ? -12.176 1.916 31.230 1.00 89.94 111 ARG A N 1
ATOM 846 C CA . ARG A 1 111 ? -11.635 0.753 31.908 1.00 89.94 111 ARG A CA 1
ATOM 847 C C . ARG A 1 111 ? -10.849 -0.155 30.971 1.00 89.94 111 ARG A C 1
ATOM 849 O O . ARG A 1 111 ? -9.862 -0.758 31.387 1.00 89.94 111 ARG A O 1
ATOM 856 N N . GLU A 1 112 ? -11.295 -0.293 29.728 1.00 89.06 112 GLU A N 1
ATOM 857 C CA . GLU A 1 112 ? -10.759 -1.287 28.795 1.00 89.06 112 GLU A CA 1
ATOM 858 C C . GLU A 1 112 ? -9.770 -0.691 27.785 1.00 89.06 112 GLU A C 1
ATOM 860 O O . GLU A 1 112 ? -9.078 -1.442 27.093 1.00 89.06 112 GLU A O 1
ATOM 865 N N . ARG A 1 113 ? -9.650 0.642 27.715 1.00 83.94 113 ARG A N 1
ATOM 866 C CA . ARG A 1 113 ? -8.788 1.355 26.765 1.00 83.94 113 ARG A CA 1
ATOM 867 C C . ARG A 1 113 ? -7.342 0.902 26.826 1.00 83.94 113 ARG A C 1
ATOM 869 O O . ARG A 1 113 ? -6.770 0.589 25.783 1.00 83.94 113 ARG A O 1
ATOM 876 N N . LEU A 1 114 ? -6.761 0.825 28.022 1.00 85.56 114 LEU A N 1
ATOM 877 C CA . LEU A 1 114 ? -5.359 0.440 28.186 1.00 85.56 114 LEU A CA 1
ATOM 878 C C . LEU A 1 114 ? -5.108 -0.983 27.663 1.00 85.56 114 LEU A C 1
ATOM 880 O O . LEU A 1 114 ? -4.236 -1.188 26.820 1.00 85.56 114 LEU A O 1
ATOM 884 N N .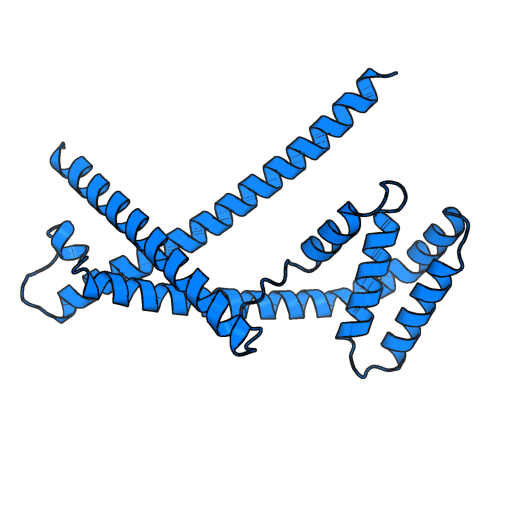 TRP A 1 115 ? -5.940 -1.939 28.084 1.00 87.62 115 TRP A N 1
ATOM 885 C CA . TRP A 1 115 ? -5.851 -3.330 27.635 1.00 87.62 115 TRP A CA 1
ATOM 886 C C . TRP A 1 115 ? -6.023 -3.455 26.118 1.00 87.62 115 TRP A C 1
ATOM 888 O O . TRP A 1 115 ? -5.286 -4.197 25.461 1.00 87.62 115 TRP A O 1
ATOM 898 N N . LEU A 1 116 ? -6.980 -2.723 25.543 1.00 81.56 116 LEU A N 1
ATOM 899 C CA . LEU A 1 116 ? -7.234 -2.758 24.109 1.00 81.56 116 LEU A CA 1
ATOM 900 C C . LEU A 1 116 ? -6.065 -2.157 23.324 1.00 81.56 116 LEU A C 1
ATOM 902 O O . LEU A 1 116 ? -5.677 -2.716 22.304 1.00 81.56 116 LEU A O 1
ATOM 906 N N . HIS A 1 117 ? -5.470 -1.061 23.802 1.00 79.94 117 HIS A N 1
ATOM 907 C CA . HIS A 1 117 ? -4.280 -0.469 23.190 1.00 79.94 117 HIS A CA 1
ATOM 908 C C . HIS A 1 117 ? -3.085 -1.425 23.216 1.00 79.94 117 HIS A C 1
ATOM 910 O O . HIS A 1 117 ? -2.430 -1.600 22.186 1.00 79.94 117 HIS A O 1
ATOM 916 N N . GLU A 1 118 ? -2.830 -2.077 24.351 1.00 83.75 118 GLU A N 1
ATOM 917 C CA . GLU A 1 118 ? -1.762 -3.073 24.490 1.00 83.75 118 GLU A CA 1
ATOM 918 C C . GLU A 1 118 ? -1.992 -4.283 23.578 1.00 83.75 118 GLU A C 1
ATOM 920 O O . GLU A 1 118 ? -1.074 -4.732 22.893 1.00 83.75 118 GLU A O 1
ATOM 925 N N . THR A 1 119 ? -3.233 -4.771 23.500 1.00 80.88 119 THR A N 1
ATOM 926 C CA . THR A 1 119 ? -3.598 -5.937 22.681 1.00 80.88 119 THR A CA 1
ATOM 927 C C . THR A 1 119 ? -3.616 -5.607 21.183 1.00 80.88 119 THR A C 1
ATOM 929 O O . THR A 1 119 ? -3.233 -6.431 20.351 1.00 80.88 119 THR A O 1
ATOM 932 N N . ALA A 1 120 ? -4.017 -4.390 20.808 1.00 77.31 120 ALA A N 1
ATOM 933 C CA . ALA A 1 120 ? -4.052 -3.936 19.420 1.00 77.31 120 ALA A CA 1
ATOM 934 C C . ALA A 1 120 ? -2.670 -3.542 18.879 1.00 77.31 120 ALA A C 1
ATOM 936 O O . ALA A 1 120 ? -2.460 -3.598 17.668 1.00 77.31 120 ALA A O 1
ATOM 937 N N . ALA A 1 121 ? -1.717 -3.151 19.729 1.00 81.62 121 ALA A N 1
ATOM 938 C CA . ALA A 1 121 ? -0.366 -2.767 19.313 1.00 81.62 121 ALA A CA 1
ATOM 939 C C . ALA A 1 121 ? 0.370 -3.836 18.470 1.00 81.62 121 ALA A C 1
ATOM 941 O O . ALA A 1 121 ? 0.815 -3.509 17.363 1.00 81.62 121 ALA A O 1
ATOM 942 N N . PRO A 1 122 ? 0.481 -5.113 18.895 1.00 78.56 122 PRO A N 1
ATOM 943 C CA . PRO A 1 122 ? 1.128 -6.144 18.084 1.00 78.56 122 PRO A CA 1
ATOM 944 C C . PRO A 1 122 ? 0.360 -6.426 16.790 1.00 78.56 122 PRO A C 1
ATOM 946 O O . PRO A 1 122 ? 0.973 -6.715 15.761 1.00 78.56 122 PRO A O 1
ATOM 949 N N . LEU A 1 123 ? -0.968 -6.293 16.818 1.00 74.00 123 LEU A N 1
ATOM 950 C CA . LEU A 1 123 ? -1.816 -6.480 15.649 1.00 74.00 123 LEU A CA 1
ATOM 951 C C . LEU A 1 123 ? -1.604 -5.374 14.610 1.00 74.00 123 LEU A C 1
ATOM 953 O O . LEU A 1 123 ? -1.405 -5.674 13.434 1.00 74.00 123 LEU A O 1
ATOM 957 N N . ARG A 1 124 ? -1.547 -4.111 15.047 1.00 77.25 124 ARG A N 1
ATOM 958 C CA . ARG A 1 124 ? -1.155 -2.965 14.214 1.00 77.25 124 ARG A CA 1
ATOM 959 C C . ARG A 1 124 ? 0.212 -3.194 13.582 1.00 77.25 124 ARG A C 1
ATOM 961 O O . ARG A 1 124 ? 0.354 -3.055 12.372 1.00 77.25 124 ARG A O 1
ATOM 968 N N . ALA A 1 125 ? 1.194 -3.634 14.367 1.00 77.75 125 ALA A N 1
ATOM 969 C CA . ALA A 1 125 ? 2.533 -3.930 13.862 1.00 77.75 125 ALA A CA 1
ATOM 970 C C . ALA A 1 125 ? 2.559 -5.112 12.869 1.00 77.75 125 ALA A C 1
ATOM 972 O O . ALA A 1 125 ? 3.381 -5.145 11.952 1.00 77.75 125 ALA A O 1
ATOM 973 N N . ALA A 1 126 ? 1.692 -6.112 13.038 1.00 74.50 126 ALA A N 1
ATOM 974 C CA . ALA A 1 126 ? 1.553 -7.218 12.092 1.00 74.50 126 ALA A CA 1
ATOM 975 C C . ALA A 1 126 ? 0.875 -6.771 10.786 1.00 74.50 126 ALA A C 1
ATOM 977 O O . ALA A 1 126 ? 1.348 -7.120 9.702 1.00 74.50 126 ALA A O 1
ATOM 978 N N . MET A 1 127 ? -0.183 -5.959 10.880 1.00 73.12 127 MET A N 1
ATOM 979 C CA . MET A 1 127 ? -0.872 -5.380 9.725 1.00 73.12 127 MET A CA 1
ATOM 980 C C . MET A 1 127 ? 0.054 -4.458 8.931 1.00 73.12 127 MET A C 1
ATOM 982 O O . MET A 1 127 ? 0.178 -4.658 7.724 1.00 73.12 127 MET A O 1
ATOM 986 N N . ALA A 1 128 ? 0.778 -3.559 9.602 1.00 76.31 128 ALA A N 1
ATOM 987 C CA . ALA A 1 128 ? 1.761 -2.675 8.979 1.00 76.31 128 ALA A CA 1
ATOM 988 C C . ALA A 1 128 ? 2.830 -3.472 8.216 1.00 76.31 128 ALA A C 1
ATOM 990 O O . ALA A 1 128 ? 3.058 -3.237 7.035 1.00 76.31 128 ALA A O 1
ATOM 991 N N . ARG A 1 129 ? 3.399 -4.521 8.828 1.00 78.12 129 ARG A N 1
ATOM 992 C CA . ARG A 1 129 ? 4.355 -5.411 8.142 1.00 78.12 129 ARG A CA 1
ATOM 993 C C . ARG A 1 129 ? 3.750 -6.138 6.940 1.00 78.12 129 ARG A C 1
ATOM 995 O O . ARG A 1 129 ? 4.440 -6.378 5.951 1.00 78.12 129 ARG A O 1
ATOM 1002 N N . SER A 1 130 ? 2.483 -6.544 7.018 1.00 74.31 130 SER A N 1
ATOM 1003 C CA . SER A 1 130 ? 1.796 -7.179 5.885 1.00 74.31 130 SER A CA 1
ATOM 1004 C C . SER A 1 130 ? 1.563 -6.194 4.736 1.00 74.31 130 SER A C 1
ATOM 1006 O O . SER A 1 130 ? 1.707 -6.557 3.568 1.00 74.31 130 SER A O 1
ATOM 1008 N N . GLU A 1 131 ? 1.268 -4.941 5.071 1.00 76.75 131 GLU A N 1
ATOM 1009 C CA . GLU A 1 131 ? 1.072 -3.856 4.123 1.00 76.75 131 GLU A CA 1
ATOM 1010 C C . GLU A 1 131 ? 2.384 -3.452 3.454 1.00 76.75 131 GLU A C 1
ATOM 1012 O O . GLU A 1 131 ? 2.432 -3.391 2.229 1.00 76.75 131 GLU A O 1
ATOM 1017 N N . GLU A 1 132 ? 3.467 -3.300 4.214 1.00 81.19 132 GLU A N 1
ATOM 1018 C CA . GLU A 1 132 ? 4.809 -3.055 3.676 1.00 81.19 132 GLU A CA 1
ATOM 1019 C C . GLU A 1 132 ? 5.211 -4.130 2.664 1.00 81.19 132 GLU A C 1
ATOM 1021 O O . GLU A 1 132 ? 5.652 -3.812 1.559 1.00 81.19 132 GLU A O 1
ATOM 1026 N N . LYS A 1 133 ? 4.995 -5.413 2.992 1.00 80.06 133 LYS A N 1
ATOM 1027 C CA . LYS A 1 133 ? 5.265 -6.527 2.069 1.00 80.06 133 LYS A CA 1
ATOM 1028 C C . LYS A 1 133 ? 4.413 -6.447 0.805 1.00 80.06 133 LYS A C 1
ATOM 1030 O O . LYS A 1 133 ? 4.926 -6.701 -0.283 1.00 80.06 133 LYS A O 1
ATOM 1035 N N . ARG A 1 134 ? 3.130 -6.090 0.931 1.00 78.12 134 ARG A N 1
ATOM 1036 C CA . ARG A 1 134 ? 2.221 -5.903 -0.211 1.00 78.12 134 ARG A CA 1
ATOM 1037 C C . ARG A 1 134 ? 2.693 -4.759 -1.103 1.00 78.12 134 ARG A C 1
ATOM 1039 O O . ARG A 1 134 ? 2.811 -4.947 -2.308 1.00 78.12 134 ARG A O 1
ATOM 1046 N N . VAL A 1 135 ? 2.970 -3.593 -0.521 1.00 79.94 135 VAL A N 1
ATOM 1047 C CA . VAL A 1 135 ? 3.444 -2.402 -1.238 1.00 79.94 135 VAL A CA 1
ATOM 1048 C C . VAL A 1 135 ? 4.770 -2.697 -1.927 1.00 79.94 135 VAL A C 1
ATOM 1050 O O . VAL A 1 135 ? 4.939 -2.372 -3.099 1.00 79.94 135 VAL A O 1
ATOM 1053 N N . PHE A 1 136 ? 5.686 -3.377 -1.240 1.00 82.69 136 PHE A N 1
ATOM 1054 C CA . PHE A 1 136 ? 6.946 -3.814 -1.824 1.00 82.69 136 PHE A CA 1
ATOM 1055 C C . PHE A 1 136 ? 6.723 -4.750 -3.018 1.00 82.69 136 PHE A C 1
ATOM 1057 O O . PHE A 1 136 ? 7.229 -4.476 -4.103 1.00 82.69 136 PHE A O 1
ATOM 1064 N N . ALA A 1 137 ? 5.916 -5.805 -2.862 1.00 82.31 137 ALA A N 1
ATOM 1065 C CA . ALA A 1 137 ? 5.604 -6.732 -3.949 1.00 82.31 137 ALA A CA 1
ATOM 1066 C C . ALA A 1 137 ? 4.962 -6.016 -5.146 1.00 82.31 137 ALA A C 1
ATOM 1068 O O . ALA A 1 137 ? 5.346 -6.259 -6.289 1.00 82.31 137 ALA A O 1
ATOM 1069 N N . LEU A 1 138 ? 4.039 -5.085 -4.886 1.00 80.62 138 LEU A N 1
ATOM 1070 C CA . LEU A 1 138 ? 3.426 -4.273 -5.929 1.00 80.62 138 LEU A CA 1
ATOM 1071 C C . LEU A 1 138 ? 4.452 -3.421 -6.662 1.00 80.62 138 LEU A C 1
ATOM 1073 O O . LEU A 1 138 ? 4.449 -3.434 -7.883 1.00 80.62 138 LEU A O 1
ATOM 1077 N N . ARG A 1 139 ? 5.368 -2.753 -5.954 1.00 82.69 139 ARG A N 1
ATOM 1078 C CA . ARG A 1 139 ? 6.433 -1.950 -6.577 1.00 82.69 139 ARG A CA 1
ATOM 1079 C C . ARG A 1 139 ? 7.331 -2.789 -7.486 1.00 82.69 139 ARG A C 1
ATOM 1081 O O . ARG A 1 139 ? 7.683 -2.328 -8.567 1.00 82.69 139 ARG A O 1
ATOM 1088 N N . ILE A 1 140 ? 7.658 -4.019 -7.086 1.00 85.75 140 ILE A N 1
ATOM 1089 C CA . ILE A 1 140 ? 8.434 -4.946 -7.923 1.00 85.75 140 ILE A CA 1
ATOM 1090 C C . ILE A 1 140 ? 7.653 -5.335 -9.186 1.00 85.75 140 ILE A C 1
ATOM 1092 O O . ILE A 1 140 ? 8.214 -5.314 -10.281 1.00 85.75 140 ILE A O 1
ATOM 1096 N N . ILE A 1 141 ? 6.356 -5.633 -9.060 1.00 85.44 141 ILE A N 1
ATOM 1097 C CA . ILE A 1 141 ? 5.493 -5.950 -10.209 1.00 85.44 141 ILE A CA 1
ATOM 1098 C C . ILE A 1 141 ? 5.365 -4.736 -11.140 1.00 85.44 141 ILE A C 1
ATOM 1100 O O . ILE A 1 141 ? 5.550 -4.872 -12.347 1.00 85.44 141 ILE A O 1
ATOM 1104 N N . SER A 1 142 ? 5.118 -3.542 -10.595 1.00 85.25 142 SER A N 1
ATOM 1105 C CA . SER A 1 142 ? 5.047 -2.289 -11.353 1.00 85.25 142 SER A CA 1
ATOM 1106 C C . SER A 1 142 ? 6.340 -2.010 -12.109 1.00 85.25 142 SER A C 1
ATOM 1108 O O . SER A 1 142 ? 6.293 -1.638 -13.276 1.00 85.25 142 SER A O 1
ATOM 1110 N N . ALA A 1 143 ? 7.493 -2.215 -11.466 1.00 88.12 143 ALA A N 1
ATOM 1111 C CA . ALA A 1 143 ? 8.801 -2.072 -12.094 1.00 88.12 143 ALA A CA 1
ATOM 1112 C C . ALA A 1 143 ? 8.975 -3.053 -13.256 1.00 88.12 143 ALA A C 1
ATOM 1114 O O . ALA A 1 143 ? 9.350 -2.636 -14.348 1.00 88.12 143 ALA A O 1
ATOM 1115 N N . ALA A 1 144 ? 8.650 -4.332 -13.057 1.00 90.75 144 ALA A N 1
ATOM 1116 C CA . ALA A 1 144 ? 8.741 -5.339 -14.111 1.00 90.75 144 ALA A CA 1
ATOM 1117 C C . ALA A 1 144 ? 7.845 -4.998 -15.315 1.00 90.75 144 ALA A C 1
ATOM 1119 O O . ALA A 1 144 ? 8.298 -5.065 -16.457 1.00 90.75 144 ALA A O 1
ATOM 1120 N N . ILE A 1 145 ? 6.601 -4.570 -15.066 1.00 88.62 145 ILE A N 1
ATOM 1121 C CA . ILE A 1 145 ? 5.673 -4.126 -16.116 1.00 88.62 145 ILE A CA 1
ATOM 1122 C C . ILE A 1 145 ? 6.211 -2.871 -16.808 1.00 88.62 145 ILE A C 1
ATOM 1124 O O . ILE A 1 145 ? 6.212 -2.813 -18.032 1.00 88.62 145 ILE A O 1
ATOM 1128 N N . GLY A 1 146 ? 6.711 -1.890 -16.055 1.00 88.88 146 GLY A N 1
ATOM 1129 C CA . GLY A 1 146 ? 7.292 -0.667 -16.607 1.00 88.88 146 GLY A CA 1
ATOM 1130 C C . GLY A 1 146 ? 8.474 -0.947 -17.531 1.00 88.88 146 GLY A C 1
ATOM 1131 O O . GLY A 1 146 ? 8.541 -0.380 -18.617 1.00 88.88 146 GLY A O 1
ATOM 1132 N N . VAL A 1 147 ? 9.370 -1.861 -17.143 1.00 92.81 147 VAL A N 1
ATOM 1133 C CA . VAL A 1 147 ? 10.501 -2.285 -17.987 1.00 92.81 147 VAL A CA 1
ATOM 1134 C C . VAL A 1 147 ? 10.004 -3.009 -19.236 1.00 92.81 147 VAL A C 1
ATOM 1136 O O . VAL A 1 147 ? 10.483 -2.722 -20.330 1.00 92.81 147 VAL A O 1
ATOM 1139 N N . ALA A 1 148 ? 9.018 -3.900 -19.103 1.00 92.19 148 ALA A N 1
ATOM 1140 C CA . ALA A 1 148 ? 8.435 -4.595 -20.246 1.00 92.19 148 ALA A CA 1
ATOM 1141 C C . ALA A 1 148 ? 7.786 -3.616 -21.236 1.00 92.19 148 ALA A C 1
ATOM 1143 O O . ALA A 1 148 ? 8.061 -3.685 -22.429 1.00 92.19 148 ALA A O 1
ATOM 1144 N N . VAL A 1 149 ? 6.973 -2.670 -20.756 1.00 89.75 149 VAL A N 1
ATOM 1145 C CA . VAL A 1 149 ? 6.335 -1.653 -21.605 1.00 89.75 149 VAL A CA 1
ATOM 1146 C C . VAL A 1 149 ? 7.384 -0.755 -22.257 1.00 89.75 149 VAL A C 1
ATOM 1148 O O . VAL A 1 149 ? 7.287 -0.501 -23.453 1.00 89.75 149 VAL A O 1
ATOM 1151 N N . ALA A 1 150 ? 8.406 -0.317 -21.513 1.00 91.56 150 ALA A N 1
ATOM 1152 C CA . ALA A 1 150 ? 9.490 0.487 -22.070 1.00 91.56 150 ALA A CA 1
ATOM 1153 C C . ALA A 1 150 ? 10.239 -0.258 -23.183 1.00 91.56 150 ALA A C 1
ATOM 1155 O O . ALA A 1 150 ? 10.537 0.335 -24.214 1.00 91.56 150 ALA A O 1
ATOM 1156 N N . TRP A 1 151 ? 10.490 -1.556 -23.003 1.00 93.75 151 TRP A N 1
ATOM 1157 C CA . TRP A 1 151 ? 11.116 -2.390 -24.024 1.00 93.75 151 TRP A CA 1
ATOM 1158 C C . TRP A 1 151 ? 10.218 -2.556 -25.259 1.00 93.75 151 TRP A C 1
ATOM 1160 O O . TRP A 1 151 ? 10.662 -2.291 -26.373 1.00 93.75 151 TRP A O 1
ATOM 1170 N N . TYR A 1 152 ? 8.944 -2.921 -25.086 1.00 94.00 152 TYR A N 1
ATOM 1171 C CA . TYR A 1 152 ? 8.008 -3.091 -26.207 1.00 94.00 152 TYR A CA 1
ATOM 1172 C C . TYR A 1 152 ? 7.744 -1.796 -26.986 1.00 94.00 152 TYR A C 1
ATOM 1174 O O . TYR A 1 152 ? 7.499 -1.848 -28.189 1.00 94.00 152 TYR A O 1
ATOM 1182 N N . ALA A 1 153 ? 7.779 -0.646 -26.311 1.00 91.50 153 ALA A N 1
ATOM 1183 C CA . ALA A 1 153 ? 7.568 0.668 -26.915 1.00 91.50 153 ALA A CA 1
ATOM 1184 C C . ALA A 1 153 ? 8.862 1.325 -27.432 1.00 91.50 153 ALA A C 1
ATOM 1186 O O . ALA A 1 153 ? 8.817 2.475 -27.864 1.00 91.50 153 ALA A O 1
ATOM 1187 N N . ASP A 1 154 ? 10.001 0.629 -27.357 1.00 92.06 154 ASP A N 1
ATOM 1188 C CA . ASP A 1 154 ? 11.331 1.145 -27.703 1.00 92.06 154 ASP A CA 1
ATOM 1189 C C . ASP A 1 154 ? 11.703 2.463 -26.982 1.00 92.06 154 ASP A C 1
ATOM 1191 O O . ASP A 1 154 ? 12.393 3.347 -27.490 1.00 92.06 154 ASP A O 1
ATOM 1195 N N . LEU A 1 155 ? 11.252 2.603 -25.733 1.00 90.06 155 LEU A N 1
ATOM 1196 C CA . LEU A 1 155 ? 11.523 3.759 -24.880 1.00 90.06 155 LEU A CA 1
ATOM 1197 C C . LEU A 1 155 ? 12.851 3.595 -24.138 1.00 90.06 155 LEU A C 1
ATOM 1199 O O . LEU A 1 155 ? 12.896 3.373 -22.925 1.00 90.06 155 LEU A O 1
ATOM 1203 N N . ASN A 1 156 ? 13.950 3.726 -24.874 1.00 91.62 156 ASN A N 1
ATOM 1204 C CA . ASN A 1 156 ? 15.296 3.674 -24.318 1.00 91.62 156 ASN A CA 1
ATOM 1205 C C . ASN A 1 156 ? 15.776 5.075 -23.900 1.00 91.62 156 ASN A C 1
ATOM 1207 O O . ASN A 1 156 ? 16.109 5.914 -24.740 1.00 91.62 156 ASN A O 1
ATOM 1211 N N . VAL A 1 157 ? 15.882 5.328 -22.590 1.00 89.62 157 VAL A N 1
ATOM 1212 C CA . VAL A 1 157 ? 16.301 6.649 -22.082 1.00 89.62 157 VAL A CA 1
ATOM 1213 C C . VAL A 1 157 ? 17.731 7.024 -22.490 1.00 89.62 157 VAL A C 1
ATOM 1215 O O . VAL A 1 157 ? 18.029 8.201 -22.691 1.00 89.62 157 VAL A O 1
ATOM 1218 N N . LEU A 1 158 ? 18.623 6.045 -22.660 1.00 90.25 158 LEU A N 1
ATOM 1219 C CA . LEU A 1 158 ? 20.001 6.286 -23.090 1.00 90.25 158 LEU A CA 1
ATOM 1220 C C . LEU A 1 158 ? 20.069 6.659 -24.574 1.00 90.25 158 LEU A C 1
ATOM 1222 O O . LEU A 1 158 ? 20.906 7.476 -24.950 1.00 90.25 158 LEU A O 1
ATOM 1226 N N . HIS A 1 159 ? 19.166 6.130 -25.404 1.00 88.12 159 HIS A N 1
ATOM 1227 C CA . HIS A 1 159 ? 19.016 6.584 -26.789 1.00 88.12 159 HIS A CA 1
ATOM 1228 C C . HIS A 1 159 ? 18.433 7.996 -26.849 1.00 88.12 159 HIS A C 1
ATOM 1230 O O . HIS A 1 159 ? 18.982 8.848 -27.541 1.00 88.12 159 HIS A O 1
ATOM 1236 N N . ILE A 1 160 ? 17.385 8.275 -26.066 1.00 85.75 160 ILE A N 1
ATOM 1237 C CA . ILE A 1 160 ? 16.746 9.601 -26.013 1.00 85.75 160 ILE A CA 1
ATOM 1238 C C . ILE A 1 160 ? 17.734 10.684 -25.549 1.00 85.75 160 ILE A C 1
ATOM 1240 O O . ILE A 1 160 ? 17.713 11.806 -26.048 1.00 85.75 160 ILE A O 1
ATOM 1244 N N . THR A 1 161 ? 18.615 10.357 -24.602 1.00 84.75 161 THR A N 1
ATOM 1245 C CA . THR A 1 161 ? 19.623 11.293 -24.073 1.00 84.75 161 THR A CA 1
ATOM 1246 C C . THR A 1 161 ? 20.908 11.351 -24.898 1.00 84.75 161 THR A C 1
ATOM 1248 O O . THR A 1 161 ? 21.762 12.189 -24.618 1.00 84.75 161 THR A O 1
ATOM 1251 N N . GLY A 1 162 ? 21.077 10.470 -25.889 1.00 84.00 162 GLY A N 1
ATOM 1252 C CA . GLY A 1 162 ? 22.327 10.333 -26.641 1.00 84.00 162 GLY A CA 1
ATOM 1253 C C . GLY A 1 162 ? 23.502 9.781 -25.820 1.00 84.00 162 GLY A C 1
ATOM 1254 O O . GLY A 1 162 ? 24.642 9.846 -26.269 1.00 84.00 162 GLY A O 1
ATOM 1255 N N . ALA A 1 163 ? 23.247 9.250 -24.619 1.00 84.19 163 ALA A N 1
ATOM 1256 C CA . ALA A 1 163 ? 24.262 8.674 -23.736 1.00 84.19 163 ALA A CA 1
ATOM 1257 C C . ALA A 1 163 ? 24.574 7.195 -24.050 1.00 84.19 163 ALA A C 1
ATOM 1259 O O . ALA A 1 163 ? 25.552 6.646 -23.540 1.00 84.19 163 ALA A O 1
ATOM 1260 N N . GLY A 1 164 ? 23.745 6.531 -24.862 1.00 79.38 164 GLY A N 1
ATOM 1261 C CA . GLY A 1 164 ? 23.931 5.136 -25.262 1.00 79.38 164 GLY A CA 1
ATOM 1262 C C . GLY A 1 164 ? 24.890 4.973 -26.444 1.00 79.38 164 GLY A C 1
ATOM 1263 O O . GLY A 1 164 ? 24.889 5.779 -27.370 1.00 79.38 164 GLY A O 1
ATOM 1264 N N . THR A 1 165 ? 25.688 3.902 -26.438 1.00 80.69 165 THR A N 1
ATOM 1265 C CA . THR A 1 165 ? 26.425 3.444 -27.628 1.00 80.69 165 THR A CA 1
ATOM 1266 C C . THR A 1 165 ? 25.535 2.467 -28.405 1.00 80.69 165 THR A C 1
ATOM 1268 O O . THR A 1 165 ? 25.268 1.384 -27.876 1.00 80.69 165 THR A O 1
ATOM 1271 N N . PRO A 1 166 ? 25.072 2.810 -29.624 1.00 77.94 166 PRO A N 1
ATOM 1272 C CA . PRO A 1 166 ? 24.191 1.939 -30.402 1.00 77.94 166 PRO A CA 1
ATOM 1273 C C . PRO A 1 166 ? 24.840 0.580 -30.690 1.00 77.94 166 PRO A C 1
ATOM 1275 O O . PRO A 1 166 ? 26.047 0.511 -30.939 1.00 77.94 166 PRO A O 1
ATOM 1278 N N . GLY A 1 167 ? 24.050 -0.497 -30.689 1.00 82.88 167 GLY A N 1
ATOM 1279 C CA . GLY A 1 167 ? 24.516 -1.831 -31.078 1.00 82.88 167 GLY A CA 1
ATOM 1280 C C . GLY A 1 167 ? 25.186 -2.631 -29.959 1.00 82.88 167 GLY A C 1
ATOM 1281 O O . GLY A 1 167 ? 25.717 -3.713 -30.215 1.00 82.88 167 GLY A O 1
ATOM 1282 N N . ARG A 1 168 ? 25.157 -2.136 -28.713 1.00 88.44 168 ARG A N 1
ATOM 1283 C CA . ARG A 1 168 ? 25.506 -2.927 -27.524 1.00 88.44 168 ARG A CA 1
ATOM 1284 C C . ARG A 1 168 ? 24.216 -3.306 -26.787 1.00 88.44 168 ARG A C 1
ATOM 1286 O O . ARG A 1 168 ? 23.705 -2.475 -26.035 1.00 88.44 168 ARG A O 1
ATOM 1293 N N . PRO A 1 169 ? 23.717 -4.548 -26.930 1.00 88.06 169 PRO A N 1
ATOM 1294 C CA . PRO A 1 169 ? 22.415 -4.946 -26.383 1.00 88.06 169 PRO A CA 1
ATOM 1295 C C . PRO A 1 169 ? 22.340 -4.795 -24.855 1.00 88.06 169 PRO A C 1
ATOM 1297 O O . PRO A 1 169 ? 21.284 -4.509 -24.302 1.00 88.06 169 PRO A O 1
ATOM 1300 N N . GLU A 1 170 ? 23.476 -4.922 -24.166 1.00 90.31 170 GLU A N 1
ATOM 1301 C CA . GLU A 1 170 ? 23.593 -4.691 -22.722 1.00 90.31 170 GLU A CA 1
ATOM 1302 C C . GLU A 1 170 ? 23.272 -3.237 -22.337 1.00 90.31 170 GLU A C 1
ATOM 1304 O O . GLU A 1 170 ? 22.534 -2.992 -21.386 1.00 90.31 170 GLU A O 1
ATOM 1309 N N . VAL A 1 171 ? 23.797 -2.265 -23.091 1.00 87.31 171 VAL A N 1
ATOM 1310 C CA . VAL A 1 171 ? 23.577 -0.830 -22.846 1.00 87.31 171 VAL A CA 1
ATOM 1311 C C . VAL A 1 171 ? 22.142 -0.454 -23.198 1.00 87.31 171 VAL A C 1
ATOM 1313 O O . VAL A 1 171 ? 21.507 0.319 -22.484 1.00 87.31 171 VAL A O 1
ATOM 1316 N N . GLU A 1 172 ? 21.606 -1.044 -24.265 1.00 88.31 172 GLU A N 1
ATOM 1317 C CA . GLU A 1 172 ? 20.222 -0.833 -24.678 1.00 88.31 172 GLU A CA 1
ATOM 1318 C C . GLU A 1 172 ? 19.238 -1.319 -23.610 1.00 88.31 172 GLU A C 1
ATOM 1320 O O . GLU A 1 172 ? 18.344 -0.577 -23.194 1.00 88.31 172 GLU A O 1
ATOM 1325 N N . PHE A 1 173 ? 19.471 -2.518 -23.071 1.00 91.69 173 PHE A N 1
ATOM 1326 C CA . PHE A 1 173 ? 18.655 -3.063 -21.994 1.00 91.69 173 PHE A CA 1
ATOM 1327 C C . PHE A 1 173 ? 18.697 -2.208 -20.722 1.00 91.69 173 PHE A C 1
ATOM 1329 O O . PHE A 1 173 ? 17.655 -1.971 -20.108 1.00 91.69 173 PHE A O 1
ATOM 1336 N N . VAL A 1 174 ? 19.870 -1.681 -20.346 1.00 92.38 174 VAL A N 1
ATOM 1337 C CA . VAL A 1 174 ? 19.995 -0.751 -19.208 1.00 92.38 174 VAL A CA 1
ATOM 1338 C C . VAL A 1 174 ? 19.132 0.497 -19.415 1.00 92.38 174 VAL A C 1
ATOM 1340 O O . VAL A 1 174 ? 18.513 0.976 -18.466 1.00 92.38 174 VAL A O 1
ATOM 1343 N N . GLY A 1 175 ? 19.025 1.000 -20.646 1.00 90.62 175 GLY A N 1
ATOM 1344 C CA . GLY A 1 175 ? 18.158 2.130 -20.972 1.00 90.62 175 GLY A CA 1
ATOM 1345 C C . GLY A 1 175 ? 16.671 1.855 -20.731 1.00 90.62 175 GLY A C 1
ATOM 1346 O O . GLY A 1 175 ? 15.986 2.691 -20.134 1.00 90.62 175 GLY A O 1
ATOM 1347 N N . TYR A 1 176 ? 16.176 0.677 -21.122 1.00 93.56 176 TYR A N 1
ATOM 1348 C CA . TYR A 1 176 ? 14.798 0.263 -20.823 1.00 93.56 176 TYR A CA 1
ATOM 1349 C C . TYR A 1 176 ? 14.585 0.017 -19.327 1.00 93.56 176 TYR A C 1
ATOM 1351 O O . TYR A 1 176 ? 13.555 0.411 -18.777 1.00 93.56 176 TYR A O 1
ATOM 1359 N N . LEU A 1 177 ? 15.572 -0.584 -18.650 1.00 92.00 177 LEU A N 1
ATOM 1360 C CA . LEU A 1 177 ? 15.532 -0.833 -17.210 1.00 92.00 177 LEU A CA 1
ATOM 1361 C C . LEU A 1 177 ? 15.372 0.478 -16.428 1.00 92.00 177 LEU A C 1
ATOM 1363 O O . LEU A 1 177 ? 14.480 0.597 -15.590 1.00 92.00 177 LEU A O 1
ATOM 1367 N N . LEU A 1 178 ? 16.203 1.479 -16.732 1.00 90.62 178 LEU A N 1
ATOM 1368 C CA . LEU A 1 178 ? 16.140 2.801 -16.106 1.00 90.62 178 LEU A CA 1
ATOM 1369 C C . LEU A 1 178 ? 14.797 3.486 -16.368 1.00 90.62 178 LEU A C 1
ATOM 1371 O O . LEU A 1 178 ? 14.226 4.071 -15.452 1.00 90.62 178 LEU A O 1
ATOM 1375 N N . CYS A 1 179 ? 14.275 3.376 -17.591 1.00 88.62 179 CYS A N 1
ATOM 1376 C CA . CYS A 1 179 ? 12.986 3.947 -17.969 1.00 88.62 179 CYS A CA 1
ATOM 1377 C C . CYS A 1 179 ? 11.826 3.320 -17.176 1.00 88.62 179 CYS A C 1
ATOM 1379 O O . CYS A 1 179 ? 11.035 4.027 -16.548 1.00 88.62 179 CYS A O 1
ATOM 1381 N N . GLY A 1 180 ? 11.774 1.986 -17.120 1.00 86.88 180 GLY A N 1
ATOM 1382 C CA . GLY A 1 180 ? 10.754 1.252 -16.375 1.00 86.88 180 GLY A CA 1
ATOM 1383 C C . GLY A 1 180 ? 10.817 1.477 -14.863 1.00 86.88 180 GLY A C 1
ATOM 1384 O O . GLY A 1 180 ? 9.783 1.687 -14.227 1.00 86.88 180 GLY A O 1
ATOM 1385 N N . LEU A 1 181 ? 12.023 1.498 -14.284 1.00 86.81 181 LEU A N 1
ATOM 1386 C CA . LEU A 1 181 ? 12.225 1.793 -12.862 1.00 86.81 181 LEU A CA 1
ATOM 1387 C C . LEU A 1 181 ? 11.850 3.236 -12.515 1.00 86.81 181 LEU A C 1
ATOM 1389 O O . LEU A 1 181 ? 11.213 3.462 -11.487 1.00 86.81 181 LEU A O 1
ATOM 1393 N N . ALA A 1 182 ? 12.201 4.203 -13.367 1.00 85.19 182 ALA A N 1
ATOM 1394 C CA . ALA A 1 182 ? 11.836 5.603 -13.171 1.00 85.19 182 ALA A CA 1
ATOM 1395 C C . ALA A 1 182 ? 10.314 5.799 -13.210 1.00 85.19 182 ALA A C 1
ATOM 1397 O O . ALA A 1 182 ? 9.771 6.496 -12.354 1.00 85.19 182 ALA A O 1
ATOM 1398 N N . ALA A 1 183 ? 9.612 5.138 -14.133 1.00 82.31 183 ALA A N 1
ATOM 1399 C CA . ALA A 1 183 ? 8.153 5.182 -14.185 1.00 82.31 183 ALA A CA 1
ATOM 1400 C C . ALA A 1 183 ? 7.496 4.524 -12.960 1.00 82.31 183 ALA A C 1
ATOM 1402 O O . ALA A 1 183 ? 6.574 5.095 -12.375 1.00 82.31 183 ALA A O 1
ATOM 1403 N N . ALA A 1 184 ? 7.994 3.365 -12.518 1.00 82.06 184 ALA A N 1
ATOM 1404 C CA . ALA A 1 184 ? 7.483 2.697 -11.320 1.00 82.06 184 ALA A CA 1
ATOM 1405 C C . ALA A 1 184 ? 7.753 3.503 -10.034 1.00 82.06 184 ALA A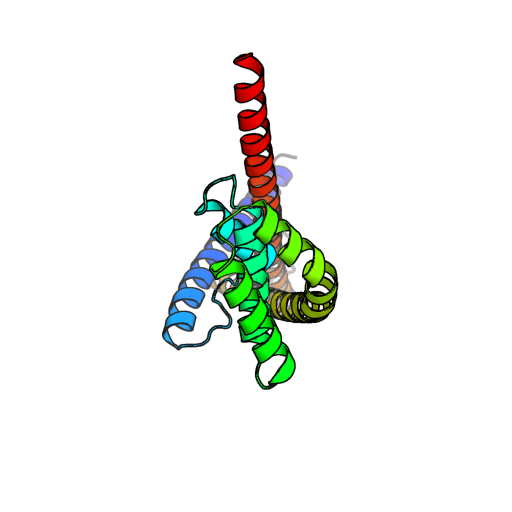 C 1
ATOM 1407 O O . ALA A 1 184 ? 6.876 3.621 -9.175 1.00 82.06 184 ALA A O 1
ATOM 1408 N N . GLY A 1 185 ? 8.941 4.105 -9.920 1.00 80.00 185 GLY A N 1
ATOM 1409 C CA . GLY A 1 185 ? 9.294 5.012 -8.828 1.00 80.00 185 GLY A CA 1
ATOM 1410 C C . GLY A 1 185 ? 8.432 6.275 -8.829 1.00 80.00 185 GLY A C 1
ATOM 1411 O O . GLY A 1 185 ? 7.900 6.656 -7.785 1.00 80.00 185 GLY A O 1
ATOM 1412 N N . GLY A 1 186 ? 8.214 6.866 -10.008 1.00 76.56 186 GLY A N 1
ATOM 1413 C CA . GLY A 1 186 ? 7.336 8.018 -10.207 1.00 76.56 186 GLY A CA 1
ATOM 1414 C C . GLY A 1 186 ? 5.905 7.757 -9.737 1.00 76.56 186 GLY A C 1
ATOM 1415 O O . GLY A 1 186 ? 5.372 8.553 -8.969 1.00 76.56 186 GLY A O 1
ATOM 1416 N N . SER A 1 187 ? 5.310 6.620 -10.113 1.00 71.44 187 SER A N 1
ATOM 1417 C CA . SER A 1 187 ? 3.967 6.226 -9.653 1.00 71.44 187 SER A CA 1
ATOM 1418 C C . SER A 1 187 ? 3.879 6.171 -8.121 1.00 71.44 187 SER A C 1
ATOM 1420 O O . SER A 1 187 ? 2.968 6.757 -7.536 1.00 71.44 187 SER A O 1
ATOM 1422 N N . SER A 1 188 ? 4.862 5.559 -7.446 1.00 70.25 188 SER A N 1
ATOM 1423 C CA . SER A 1 188 ? 4.862 5.487 -5.976 1.00 70.25 188 SER A CA 1
ATOM 1424 C C . SER A 1 188 ? 4.967 6.859 -5.304 1.00 70.25 188 SER A C 1
ATOM 1426 O O . SER A 1 188 ? 4.251 7.125 -4.344 1.00 70.25 188 SER A O 1
ATOM 1428 N N . PHE A 1 189 ? 5.794 7.755 -5.851 1.00 70.50 189 PHE A N 1
ATOM 1429 C CA . PHE A 1 189 ? 5.907 9.126 -5.364 1.00 70.50 189 PHE A CA 1
ATOM 1430 C C . PHE A 1 189 ? 4.585 9.888 -5.515 1.00 70.50 189 PHE A C 1
ATOM 1432 O O . PHE A 1 189 ? 4.169 10.577 -4.588 1.00 70.50 189 PHE A O 1
ATOM 1439 N N . TRP A 1 190 ? 3.903 9.758 -6.657 1.00 67.06 190 TRP A N 1
ATOM 1440 C CA . TRP A 1 190 ? 2.628 10.437 -6.889 1.00 67.06 190 TRP A CA 1
ATOM 1441 C C . TRP A 1 190 ? 1.511 9.938 -5.977 1.00 67.06 190 TRP A C 1
ATOM 1443 O O . TRP A 1 190 ? 0.754 10.766 -5.476 1.00 67.06 190 TRP A O 1
ATOM 1453 N N . HIS A 1 191 ? 1.431 8.632 -5.710 1.00 69.19 191 HIS A N 1
ATOM 1454 C CA . HIS A 1 191 ? 0.488 8.096 -4.721 1.00 69.19 191 HIS A CA 1
ATOM 1455 C C . HIS A 1 191 ? 0.769 8.663 -3.322 1.00 69.19 191 HIS A C 1
ATOM 1457 O O . HIS A 1 191 ? -0.130 9.242 -2.715 1.00 69.19 191 HIS A O 1
ATOM 1463 N N . ASP A 1 192 ? 2.031 8.645 -2.876 1.00 68.81 192 ASP A N 1
ATOM 1464 C CA . ASP A 1 192 ? 2.420 9.198 -1.571 1.00 68.81 192 ASP A CA 1
ATOM 1465 C C . ASP A 1 192 ? 2.109 10.709 -1.460 1.00 68.81 192 ASP A C 1
ATOM 1467 O O . ASP A 1 192 ? 1.689 11.193 -0.405 1.00 68.81 192 ASP A O 1
ATOM 1471 N N . GLN A 1 193 ? 2.301 11.485 -2.535 1.00 67.50 193 GLN A N 1
ATOM 1472 C CA . GLN A 1 193 ? 1.959 12.913 -2.552 1.00 67.50 193 GLN A CA 1
ATOM 1473 C C . GLN A 1 193 ? 0.446 13.156 -2.598 1.00 67.50 193 GLN A C 1
ATOM 1475 O O . GLN A 1 193 ? -0.046 14.056 -1.916 1.00 67.50 193 GLN A O 1
ATOM 1480 N N . LEU A 1 194 ? -0.311 12.368 -3.364 1.00 65.00 194 LEU A N 1
ATOM 1481 C CA . LEU A 1 194 ? -1.770 12.481 -3.423 1.00 65.00 194 LEU A CA 1
ATOM 1482 C C . LEU A 1 194 ? -2.409 12.187 -2.065 1.00 65.00 194 LEU A C 1
ATOM 1484 O O . LEU A 1 194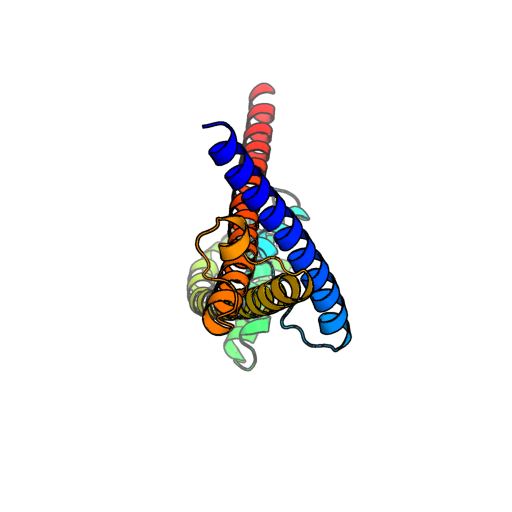 ? -3.330 12.901 -1.666 1.00 65.00 194 LEU A O 1
ATOM 1488 N N . ASP A 1 195 ? -1.893 11.212 -1.322 1.00 67.06 195 ASP A N 1
ATOM 1489 C CA . ASP A 1 195 ? -2.390 10.887 0.017 1.00 67.06 195 ASP A CA 1
ATOM 1490 C C . ASP A 1 195 ? -2.070 11.992 1.038 1.00 67.06 195 ASP A C 1
ATOM 1492 O O . ASP A 1 195 ? -2.915 12.361 1.863 1.00 67.06 195 ASP A O 1
ATOM 1496 N N . ARG A 1 196 ? -0.907 12.647 0.917 1.00 64.38 196 ARG A N 1
ATOM 1497 C CA . ARG A 1 196 ? -0.605 13.871 1.685 1.00 64.38 196 ARG A CA 1
ATOM 1498 C C . ARG A 1 196 ? -1.570 15.008 1.352 1.00 64.38 196 ARG A C 1
ATOM 1500 O O . ARG A 1 196 ? -2.068 15.678 2.250 1.00 64.38 196 ARG A O 1
ATOM 1507 N N . VAL A 1 197 ? -1.879 15.224 0.076 1.00 61.47 197 VAL A N 1
ATOM 1508 C CA . VAL A 1 197 ? -2.825 16.275 -0.336 1.00 61.47 197 VAL A CA 1
ATOM 1509 C C . VAL A 1 197 ? -4.243 15.970 0.158 1.00 61.47 197 VAL A C 1
ATOM 1511 O O . VAL A 1 197 ? -4.936 16.871 0.633 1.00 61.47 197 VAL A O 1
ATOM 1514 N N . ARG A 1 198 ? -4.678 14.707 0.093 1.00 63.00 198 ARG A N 1
ATOM 1515 C CA . ARG A 1 198 ? -5.982 14.267 0.613 1.00 63.00 198 ARG A CA 1
ATOM 1516 C C . ARG A 1 198 ? -6.093 14.479 2.119 1.00 63.00 198 ARG A C 1
ATOM 1518 O O . ARG A 1 198 ? -7.083 15.060 2.558 1.00 63.00 198 ARG A O 1
ATOM 1525 N N . SER A 1 199 ? -5.076 14.091 2.885 1.00 56.62 199 SER A N 1
ATOM 1526 C CA . SER A 1 199 ? -5.067 14.291 4.341 1.00 56.62 199 SER A CA 1
ATOM 1527 C C . SER A 1 199 ? -5.072 15.778 4.718 1.00 56.62 199 SER A C 1
ATOM 1529 O O . SER A 1 199 ? -5.858 16.189 5.568 1.00 56.62 199 SER A O 1
ATOM 1531 N N . VAL A 1 200 ? -4.310 16.629 4.019 1.00 57.12 200 VAL A N 1
ATOM 1532 C CA . VAL A 1 200 ? -4.368 18.093 4.205 1.00 57.12 200 VAL A CA 1
ATOM 1533 C C . VAL A 1 200 ? -5.754 18.652 3.876 1.00 57.12 200 VAL A C 1
ATOM 1535 O O . VAL A 1 200 ? -6.268 19.496 4.612 1.00 57.12 200 VAL A O 1
ATOM 1538 N N . LYS A 1 201 ? -6.398 18.173 2.805 1.00 65.19 201 LYS A N 1
ATOM 1539 C CA . LYS A 1 201 ? -7.764 18.583 2.448 1.00 65.19 201 LYS A CA 1
ATOM 1540 C C . LYS A 1 201 ? -8.770 18.193 3.532 1.00 65.19 201 LYS A C 1
ATOM 1542 O O . LYS A 1 201 ? -9.611 19.015 3.885 1.00 65.19 201 LYS A O 1
ATOM 1547 N N . GLN A 1 202 ? -8.673 16.980 4.070 1.00 60.25 202 GLN A N 1
ATOM 1548 C CA . GLN A 1 202 ? -9.529 16.515 5.165 1.00 60.25 202 GLN A CA 1
ATOM 1549 C C . GLN A 1 202 ? -9.325 17.357 6.434 1.00 60.25 202 GLN A C 1
ATOM 1551 O O . GLN A 1 202 ? -10.305 17.796 7.030 1.00 60.25 202 GLN A O 1
ATOM 1556 N N . ILE A 1 203 ? -8.077 17.677 6.797 1.00 59.06 203 ILE A N 1
ATOM 1557 C CA . ILE A 1 203 ? -7.761 18.579 7.920 1.00 59.06 203 ILE A CA 1
ATOM 1558 C C . ILE A 1 203 ? -8.351 19.977 7.681 1.00 59.06 203 ILE A C 1
ATOM 1560 O O . ILE A 1 203 ? -8.959 20.561 8.576 1.00 59.06 203 ILE A O 1
ATOM 1564 N N . GLY A 1 204 ? -8.226 20.512 6.464 1.00 52.62 204 GLY A N 1
ATOM 1565 C CA . GLY A 1 204 ? -8.805 21.806 6.099 1.00 52.62 204 GLY A CA 1
ATOM 1566 C C . GLY A 1 204 ? -10.333 21.824 6.193 1.00 52.62 204 GLY A C 1
ATOM 1567 O O . GLY A 1 204 ? -10.907 22.781 6.706 1.00 52.62 204 GLY A O 1
ATOM 1568 N N . GLN A 1 205 ? -10.998 20.749 5.758 1.00 66.38 205 GLN A N 1
ATOM 1569 C CA . GLN A 1 205 ? -12.450 20.587 5.897 1.00 66.38 205 GLN A CA 1
ATOM 1570 C C . GLN A 1 205 ? -12.878 20.503 7.368 1.00 66.38 205 GLN A C 1
ATOM 1572 O O . GLN A 1 205 ? -13.876 21.113 7.749 1.00 66.38 205 GLN A O 1
ATOM 1577 N N . GLN A 1 206 ? -12.100 19.815 8.207 1.00 59.03 206 GLN A N 1
ATOM 1578 C CA . GLN A 1 206 ? -12.334 19.760 9.650 1.00 59.03 206 GLN A C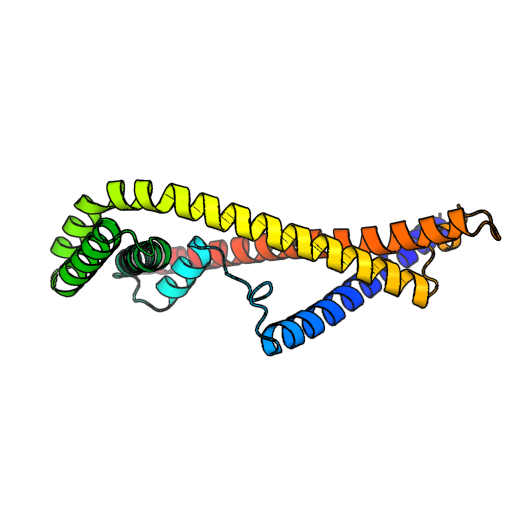A 1
ATOM 1579 C C . GLN A 1 206 ? -12.190 21.149 10.292 1.00 59.03 206 GLN A C 1
ATOM 1581 O O . GLN A 1 206 ? -13.098 21.591 10.990 1.00 59.03 206 GLN A O 1
ATOM 1586 N N . LEU A 1 207 ? -11.123 21.895 9.996 1.00 56.19 207 LEU A N 1
ATOM 1587 C CA . LEU A 1 207 ? -10.918 23.250 10.530 1.00 56.19 207 LEU A CA 1
ATOM 1588 C C . LEU A 1 207 ? -11.998 24.244 10.075 1.00 56.19 207 LEU A C 1
ATOM 1590 O O . LEU A 1 207 ? -12.469 25.050 10.877 1.00 56.19 207 LEU A O 1
ATOM 1594 N N . ALA A 1 208 ? -12.434 24.164 8.815 1.00 63.16 208 ALA A N 1
ATOM 1595 C CA . ALA A 1 208 ? -13.520 24.996 8.302 1.00 63.16 208 ALA A CA 1
ATOM 1596 C C . ALA A 1 208 ? -14.846 24.735 9.037 1.00 63.16 208 ALA A C 1
ATOM 1598 O O . ALA A 1 208 ? -15.592 25.678 9.296 1.00 63.16 208 ALA A O 1
ATOM 1599 N N . SER A 1 209 ? -15.112 23.482 9.425 1.00 63.69 209 SER A N 1
ATOM 1600 C CA . SER A 1 209 ? -16.314 23.132 10.190 1.00 63.69 209 SER A CA 1
ATOM 1601 C C . SER A 1 209 ? -16.315 23.710 11.615 1.00 63.69 209 SER A C 1
ATOM 1603 O O . SER A 1 209 ? -17.360 24.166 12.079 1.00 63.69 209 SER A O 1
ATOM 1605 N N . PHE A 1 210 ? -15.146 23.824 12.260 1.00 54.28 210 PHE A N 1
ATOM 1606 C CA . PHE A 1 210 ? -15.001 24.468 13.576 1.00 54.28 210 PHE A CA 1
ATOM 1607 C C . PHE A 1 210 ? -15.175 25.997 13.526 1.00 54.28 210 PHE A C 1
ATOM 1609 O O . PHE A 1 210 ? -15.735 26.599 14.446 1.00 54.28 210 PHE A O 1
ATOM 1616 N N . GLY A 1 211 ? -14.735 26.643 12.441 1.00 47.22 211 GLY A N 1
ATOM 1617 C CA . GLY A 1 211 ? -14.885 28.094 12.260 1.00 47.22 211 GLY A CA 1
ATOM 1618 C C . GLY A 1 211 ? -16.339 28.551 12.084 1.00 47.22 211 GLY A C 1
ATOM 1619 O O . GLY A 1 211 ? -16.690 29.671 12.442 1.00 47.22 211 GLY A O 1
ATOM 1620 N N . THR A 1 212 ? -17.213 27.685 11.567 1.00 51.28 212 THR A N 1
ATOM 1621 C CA . THR A 1 212 ? -18.641 27.995 11.386 1.00 51.28 212 THR A CA 1
ATOM 1622 C C . THR A 1 212 ? -19.496 27.835 12.646 1.00 51.28 212 THR A C 1
ATOM 1624 O O . THR A 1 212 ? -20.567 28.437 12.716 1.00 51.28 212 THR A O 1
ATOM 1627 N N . GLU A 1 213 ? -19.051 27.067 13.646 1.00 50.47 213 GLU A N 1
ATOM 1628 C CA . GLU A 1 213 ? -19.766 26.927 14.928 1.00 50.47 213 GLU A CA 1
ATOM 1629 C C . GLU A 1 213 ? -19.496 28.095 15.883 1.00 50.47 213 GLU A C 1
ATOM 1631 O O . GLU A 1 213 ? -20.394 28.522 16.603 1.00 50.47 213 GLU A O 1
ATOM 1636 N N . THR A 1 214 ? -18.302 28.685 15.828 1.00 50.84 214 THR A N 1
ATOM 1637 C CA . THR A 1 214 ? -17.910 29.826 16.677 1.00 50.84 214 THR A CA 1
ATOM 1638 C C . THR A 1 214 ? -18.480 31.171 16.217 1.00 50.84 214 THR A C 1
ATOM 1640 O O . THR A 1 214 ? -18.515 32.117 16.995 1.00 50.84 214 THR A O 1
ATOM 1643 N N . ALA A 1 215 ? -18.985 31.262 14.983 1.00 50.81 215 ALA A N 1
ATOM 1644 C CA . ALA A 1 215 ? -19.644 32.460 14.456 1.00 50.81 215 ALA A CA 1
ATOM 1645 C C . ALA A 1 215 ? -21.158 32.533 14.766 1.00 50.81 215 ALA A C 1
ATOM 1647 O O . ALA A 1 215 ? -21.828 33.460 14.311 1.00 50.81 215 ALA A O 1
ATOM 1648 N N . LYS A 1 216 ? -21.718 31.548 15.488 1.00 49.53 216 LYS A N 1
ATOM 1649 C CA . LYS A 1 216 ? -23.149 31.479 15.854 1.00 49.53 216 LYS A CA 1
ATOM 1650 C C . LYS A 1 216 ? -23.449 31.766 17.334 1.00 49.53 216 LYS A C 1
ATOM 1652 O O . LYS A 1 216 ? -24.607 31.657 17.734 1.00 49.53 216 LYS A O 1
ATOM 1657 N N . THR A 1 217 ? -22.444 32.144 18.115 1.00 45.81 217 THR A N 1
ATOM 1658 C CA . THR A 1 217 ? -22.570 32.677 19.486 1.00 45.81 217 THR A CA 1
ATOM 1659 C C . THR A 1 217 ? -22.257 34.157 19.497 1.00 45.81 217 THR A C 1
ATOM 1661 O O . THR A 1 217 ? -23.020 34.904 20.144 1.00 45.81 217 THR A O 1
#

Foldseek 3Di:
DVVVVVLVVVLVVLLVVLLVVLVVVVVVVLVVCVVVVNCLNPPPDQLVRVLVVQLVPDDPLCSVVSSLLSLLVVLLVVVPPPVVSVVVSVVLNVQCVPDPDPVSNVVSCVVCVVVSCVSCVVVSVVSVVSVVVSVVVSLVVQLVVSLVVCVVVVVFSCVSVVVADPPDVVSSSVRSSCSSNSSSVVSVVVVVVVVVVVVVVVVVVVVVVVVVVVVVD

Radius of gyration: 24.94 Å; chains: 1; bounding box: 54×52×63 Å

Secondary structure (DSSP, 8-state):
-HHHHHHHHHHHHHHHHHHHHHHHHHHHHHHHHHHTT-GGGS----HHHHHHHHHHTS-GGGHHHHHHHHHHHHHHHHSTT-HHHHHHHHHHHHHHHH--SHHHHHHHHHHHHHHHHHHHHHHHHHHHHHHHHHHHHHHHHHHHHHHHHHHHTT--HHHHTT-S-TT-HHHHHHHHHHHHHHHHHHHHHHHHHHHHHHHHHHHHHHHHHHHHHHTT-

Sequence (217 aa):
MTDFFSTIGTIVAAFFILSLAVETILENFRGVLALVGIPLLKSKTSLDDALAEVSEFVKPESREYARFAGLVELVKVQAGAMDETRARCTRIIEELARAIDPADKDAVIERERLWLHETAAPLRAAMARSEEKRVFALRIISAAIGVAVAWYADLNVLHITGAGTPGRPEVEFVGYLLCGLAAAGGSSFWHDQLDRVRSVKQIGQQLASFGTETAKT

pLDDT: mean 76.45, std 11.01, range [45.81, 94.0]